Protein AF-A0A5M6D5J8-F1 (afdb_monomer_lite)

pLDDT: mean 74.07, std 17.01, range [31.58, 94.12]

Radius of gyration: 27.73 Å; chains: 1; bounding box: 62×84×82 Å

InterPro domains:
  IPR011453 Domain of unknown function DUF1559 [PF07596] (49-92)
  IPR012902 Prokaryotic N-terminal methylation site [PF07963] (22-44)
  IPR012902 Prokaryotic N-terminal methylation site [PS00409] (23-43)
  IPR012902 Prokaryotic N-terminal methylation site [TIGR02532] (23-44)
  IPR018247 EF-Hand 1, calcium-binding site [PS00018] (218-230)
  IPR045584 Pilin-like [SSF54523] (25-96)

Structure (mmCIF, N/CA/C/O backbone):
data_AF-A0A5M6D5J8-F1
#
_entry.id   AF-A0A5M6D5J8-F1
#
loop_
_atom_site.group_PDB
_atom_site.id
_atom_site.type_symbol
_atom_site.label_atom_id
_atom_site.label_alt_id
_atom_site.label_comp_id
_atom_site.label_asym_id
_atom_site.label_entity_id
_atom_site.label_seq_id
_atom_site.pdbx_PDB_ins_code
_atom_site.Cartn_x
_atom_site.Cartn_y
_atom_site.Cartn_z
_atom_site.occupancy
_atom_site.B_iso_or_equiv
_atom_site.auth_seq_id
_atom_site.auth_comp_id
_atom_site.auth_asym_id
_atom_site.auth_atom_id
_atom_site.pdbx_PDB_model_num
ATOM 1 N N . MET A 1 1 ? -26.135 67.730 50.724 1.00 37.94 1 MET A N 1
ATOM 2 C CA . MET A 1 1 ? -26.782 68.183 49.472 1.00 37.94 1 MET A CA 1
ATOM 3 C C . MET A 1 1 ? -25.774 67.956 48.357 1.00 37.94 1 MET A C 1
ATOM 5 O O . MET A 1 1 ? -24.745 68.607 48.354 1.00 37.94 1 MET A O 1
ATOM 9 N N . SER A 1 2 ? -25.868 66.807 47.685 1.00 39.94 2 SER A N 1
ATOM 10 C CA . SER A 1 2 ? -26.457 66.673 46.334 1.00 39.94 2 SER A CA 1
ATOM 11 C C . SER A 1 2 ? -25.502 67.224 45.271 1.00 39.94 2 SER A C 1
ATOM 13 O O . SER A 1 2 ? -25.236 68.415 45.249 1.00 39.94 2 SER A O 1
ATOM 15 N N . ARG A 1 3 ? -24.961 66.407 44.365 1.00 41.12 3 ARG A N 1
ATOM 16 C CA . ARG A 1 3 ? -25.740 65.649 43.377 1.00 41.12 3 ARG A CA 1
ATOM 17 C C . ARG A 1 3 ? -25.144 64.270 43.071 1.00 41.12 3 ARG A C 1
ATOM 19 O O . ARG A 1 3 ? -24.016 64.159 42.606 1.00 41.12 3 ARG A O 1
ATOM 26 N N . GLN A 1 4 ? -25.971 63.248 43.272 1.00 42.31 4 GLN A N 1
ATOM 27 C CA . GLN A 1 4 ? -25.937 62.011 42.501 1.00 42.31 4 GLN A CA 1
ATOM 28 C C . GLN A 1 4 ? -26.526 62.253 41.103 1.00 42.31 4 GLN A C 1
ATOM 30 O O . GLN A 1 4 ? -27.503 62.985 40.973 1.00 42.31 4 GLN A O 1
ATOM 35 N N . ALA A 1 5 ? -25.923 61.552 40.141 1.00 41.94 5 ALA A N 1
ATOM 36 C CA . ALA A 1 5 ? -26.533 60.757 39.075 1.00 41.94 5 ALA A CA 1
ATOM 37 C C . ALA A 1 5 ? -27.402 61.423 37.987 1.00 41.94 5 ALA A C 1
ATOM 39 O O . ALA A 1 5 ? -28.250 62.270 38.238 1.00 41.94 5 ALA A O 1
ATOM 40 N N . ILE A 1 6 ? -27.227 60.902 36.767 1.00 48.38 6 ILE A N 1
ATOM 41 C CA . ILE A 1 6 ? -28.234 60.213 35.931 1.00 48.38 6 ILE A CA 1
ATOM 42 C C . ILE A 1 6 ? -27.858 60.474 34.463 1.00 48.38 6 ILE A C 1
ATOM 44 O O . ILE A 1 6 ? -28.155 61.529 33.911 1.00 48.38 6 ILE A O 1
ATOM 48 N N . LEU A 1 7 ? -27.203 59.500 33.825 1.00 48.91 7 LEU A N 1
ATOM 49 C CA . LEU A 1 7 ? -27.327 59.334 32.376 1.00 48.91 7 LEU A CA 1
ATOM 50 C C . LEU A 1 7 ? -28.619 58.537 32.130 1.00 48.91 7 LEU A C 1
ATOM 52 O O . LEU A 1 7 ? -28.793 57.496 32.772 1.00 48.91 7 LEU A O 1
ATOM 56 N N . PRO A 1 8 ? -29.539 59.014 31.274 1.00 51.28 8 PRO A N 1
ATOM 57 C CA . PRO A 1 8 ? -30.790 58.327 31.006 1.00 51.28 8 PRO A CA 1
ATOM 58 C C . PRO A 1 8 ? -30.634 57.171 30.011 1.00 51.28 8 PRO A C 1
ATOM 60 O O . PRO A 1 8 ? -29.675 57.056 29.251 1.00 51.28 8 PRO A O 1
ATOM 63 N N . SER A 1 9 ? -31.640 56.316 30.104 1.00 55.03 9 SER A N 1
ATOM 64 C CA . SER A 1 9 ? -31.822 54.969 29.595 1.00 55.03 9 SER A CA 1
ATOM 65 C C . SER A 1 9 ? -32.219 54.863 28.118 1.00 55.03 9 SER A C 1
ATOM 67 O O . SER A 1 9 ? -32.810 55.772 27.549 1.00 55.03 9 SER A O 1
ATOM 69 N N . GLU A 1 10 ? -32.035 53.642 27.609 1.00 50.38 10 GLU A N 1
ATOM 70 C CA . GLU A 1 10 ? -32.712 53.022 26.462 1.00 50.38 10 GLU A CA 1
ATOM 71 C C . GLU A 1 10 ? -32.216 53.368 25.051 1.00 50.38 10 GLU A C 1
ATOM 73 O O . GLU A 1 10 ? -32.647 54.317 24.407 1.00 50.38 10 GLU A O 1
ATOM 78 N N . SER A 1 11 ? -31.440 52.446 24.477 1.00 49.66 11 SER A N 1
ATOM 79 C CA . SER A 1 11 ? -31.665 52.014 23.094 1.00 49.66 11 SER A CA 1
ATOM 80 C C . SER A 1 11 ? -31.270 50.552 22.941 1.00 49.66 11 SER A C 1
ATOM 82 O O . SER A 1 11 ? -30.118 50.178 22.740 1.00 49.66 11 SER A O 1
ATOM 84 N N . ARG A 1 12 ? -32.302 49.726 23.102 1.00 50.41 12 ARG A N 1
ATOM 85 C CA . ARG A 1 12 ? -32.355 48.290 22.863 1.00 50.41 12 ARG A CA 1
ATOM 86 C C . ARG A 1 12 ? -31.824 47.954 21.469 1.00 50.41 12 ARG A C 1
ATOM 88 O O . ARG A 1 12 ? -32.444 48.325 20.479 1.00 50.41 12 ARG A O 1
ATOM 95 N N . ARG A 1 13 ? -30.791 47.119 21.394 1.00 44.97 13 ARG A N 1
ATOM 96 C CA . ARG A 1 13 ? -30.700 46.075 20.367 1.00 44.97 13 ARG A CA 1
ATOM 97 C C . ARG A 1 13 ? -30.167 44.810 21.018 1.00 44.97 13 ARG A C 1
ATOM 99 O O . ARG A 1 13 ? -28.967 44.584 21.097 1.00 44.97 13 ARG A O 1
ATOM 106 N N . ALA A 1 14 ? -31.114 44.006 21.493 1.00 48.84 14 ALA A N 1
ATOM 107 C CA . ALA A 1 14 ? -30.930 42.579 21.653 1.00 48.84 14 ALA A CA 1
ATOM 108 C C . ALA A 1 14 ? -30.562 42.006 20.277 1.00 48.84 14 ALA A C 1
ATOM 110 O O . ALA A 1 14 ? -31.426 41.755 19.441 1.00 48.84 14 ALA A O 1
ATOM 111 N N . ILE A 1 15 ? -29.265 41.864 20.021 1.00 49.84 15 ILE A N 1
ATOM 112 C CA . ILE A 1 15 ? -28.796 40.864 19.075 1.00 49.84 15 ILE A CA 1
ATOM 113 C C . ILE A 1 15 ? -28.908 39.570 19.860 1.00 49.84 15 ILE A C 1
ATOM 115 O O . ILE A 1 15 ? -28.194 39.372 20.842 1.00 49.84 15 ILE A O 1
ATOM 119 N N . LEU A 1 16 ? -29.874 38.745 19.466 1.00 45.78 16 LEU A N 1
ATOM 120 C CA . LEU A 1 16 ? -29.925 37.337 19.812 1.00 45.78 16 LEU A CA 1
ATOM 121 C C . LEU A 1 16 ? -28.594 36.730 19.361 1.00 45.78 16 LEU A C 1
ATOM 123 O O . LEU A 1 16 ? -28.455 36.258 18.236 1.00 45.78 16 LEU A O 1
ATOM 127 N N . GLN A 1 17 ? -27.595 36.780 20.240 1.00 52.53 17 GLN A N 1
ATOM 128 C CA . GLN A 1 17 ? -26.581 35.752 20.283 1.00 52.53 17 GLN A CA 1
ATOM 129 C C . GLN A 1 17 ? -27.373 34.482 20.540 1.00 52.53 17 GLN A C 1
ATOM 131 O O . GLN A 1 17 ? -27.763 34.191 21.670 1.00 52.53 17 GLN A O 1
ATOM 136 N N . GLY A 1 18 ? -27.691 33.773 19.457 1.00 38.84 18 GLY A N 1
ATOM 137 C CA . GLY A 1 18 ? -27.960 32.359 19.554 1.00 38.84 18 GLY A CA 1
ATOM 138 C C . GLY A 1 18 ? -26.779 31.796 20.319 1.00 38.84 18 GLY A C 1
ATOM 139 O O . GLY A 1 18 ? -25.665 31.734 19.800 1.00 38.84 18 GLY A O 1
ATOM 140 N N . HIS A 1 19 ? -27.001 31.471 21.590 1.00 42.31 19 HIS A N 1
ATOM 141 C CA . HIS A 1 19 ? -26.190 30.472 22.236 1.00 42.31 19 HIS A CA 1
ATOM 142 C C . HIS A 1 19 ? -26.216 29.297 21.268 1.00 42.31 19 HIS A C 1
ATOM 144 O O . HIS A 1 19 ? -27.263 28.682 21.069 1.00 42.31 19 HIS A O 1
ATOM 150 N N . HIS A 1 20 ? -25.082 29.035 20.619 1.00 45.66 20 HIS A N 1
ATOM 151 C CA . HIS A 1 20 ? -24.798 27.698 20.149 1.00 45.66 20 HIS A CA 1
ATOM 152 C C . HIS A 1 20 ? -25.003 26.823 21.378 1.00 45.66 20 HIS A C 1
ATOM 154 O O . HIS A 1 20 ? -24.180 26.828 22.295 1.00 45.66 20 HIS A O 1
ATOM 160 N N . VAL A 1 21 ? -26.163 26.174 21.443 1.00 42.53 21 VAL A N 1
ATOM 161 C CA . VAL A 1 21 ? -26.410 25.092 22.376 1.00 42.53 21 VAL A CA 1
ATOM 162 C C . VAL A 1 21 ? -25.354 24.073 21.994 1.00 42.53 21 VAL A C 1
ATOM 164 O O . VAL A 1 21 ? -25.470 23.389 20.982 1.00 42.53 21 VAL A O 1
ATOM 167 N N . ARG A 1 22 ? -24.246 24.078 22.735 1.00 53.38 22 ARG A N 1
ATOM 168 C CA . ARG A 1 22 ? -23.300 22.976 22.731 1.00 53.38 22 ARG A CA 1
ATOM 169 C C . ARG A 1 22 ? -24.135 21.789 23.181 1.00 53.38 22 ARG A C 1
ATOM 171 O O . ARG A 1 22 ? -24.522 21.742 24.346 1.00 53.38 22 ARG A O 1
ATOM 178 N N . GLY A 1 23 ? -24.515 20.929 22.237 1.00 52.28 23 GLY A N 1
ATOM 179 C CA . GLY A 1 23 ? -25.136 19.655 22.562 1.00 52.28 23 GLY A CA 1
ATOM 180 C C . GLY A 1 23 ? -24.231 18.975 23.577 1.00 52.28 23 GLY A C 1
ATOM 181 O O . GLY A 1 23 ? -23.035 18.824 23.326 1.00 52.28 23 GLY A O 1
ATOM 182 N N . GLY A 1 24 ? -24.765 18.689 24.762 1.00 55.31 24 GLY A N 1
ATOM 183 C CA . GLY A 1 24 ? -24.081 17.805 25.690 1.00 55.31 24 GLY A CA 1
ATOM 184 C C . GLY A 1 24 ? -23.912 16.478 24.970 1.00 55.31 24 GLY A C 1
ATOM 185 O O . GLY A 1 24 ? -24.901 15.919 24.505 1.00 55.31 24 GLY A O 1
ATOM 186 N N . PHE A 1 25 ? -22.665 16.045 24.817 1.00 55.06 25 PHE A N 1
ATOM 187 C CA . PHE A 1 25 ? -22.346 14.746 24.247 1.00 55.06 25 PHE A CA 1
ATOM 188 C C . PHE A 1 25 ? -23.052 13.694 25.098 1.00 55.06 25 PHE A C 1
ATOM 190 O O . PHE A 1 25 ? -22.913 13.695 26.327 1.00 55.06 25 PHE A O 1
ATOM 197 N N . THR A 1 26 ? -23.868 12.850 24.481 1.00 66.50 26 THR A N 1
ATOM 198 C CA . THR A 1 26 ? -24.480 11.753 25.226 1.00 66.50 26 THR A CA 1
ATOM 199 C C . THR A 1 26 ? -23.388 10.746 25.581 1.00 66.50 26 THR A C 1
ATOM 201 O O . THR A 1 26 ? -22.446 10.528 24.822 1.00 66.50 26 THR A O 1
ATOM 204 N N . LEU A 1 27 ? -23.495 10.118 26.752 1.00 62.72 27 LEU A N 1
ATOM 205 C CA . LEU A 1 27 ? -22.535 9.097 27.191 1.00 62.72 27 LEU A CA 1
ATOM 206 C C . LEU A 1 27 ? -22.457 7.935 26.177 1.00 62.72 27 LEU A C 1
ATOM 208 O O . LEU A 1 27 ? -21.404 7.340 25.988 1.00 62.72 27 LEU A O 1
ATOM 212 N N . ILE A 1 28 ? -23.562 7.696 25.462 1.00 63.16 28 ILE A N 1
ATOM 213 C CA . ILE A 1 28 ? -23.683 6.728 24.368 1.00 63.16 28 ILE A CA 1
ATOM 214 C C . ILE A 1 28 ? -22.848 7.144 23.148 1.00 63.16 28 ILE A C 1
ATOM 216 O O . ILE A 1 28 ? -22.112 6.315 22.625 1.00 63.16 28 ILE A O 1
ATOM 220 N N . GLU A 1 29 ? -22.903 8.409 22.713 1.00 66.94 29 GLU A N 1
ATOM 221 C CA . GLU A 1 29 ? -22.057 8.888 21.608 1.00 66.94 29 GLU A CA 1
ATOM 222 C C . GLU A 1 29 ? -20.573 8.737 21.944 1.00 66.94 29 GLU A C 1
ATOM 224 O O . GLU A 1 29 ? -19.795 8.315 21.096 1.00 66.94 29 GLU A O 1
ATOM 229 N N . LEU A 1 30 ? -20.164 9.018 23.187 1.00 69.62 30 LEU A N 1
ATOM 230 C CA . LEU A 1 30 ? -18.765 8.842 23.591 1.00 69.62 30 LEU A CA 1
ATOM 231 C C . LEU A 1 30 ? -18.352 7.368 23.585 1.00 69.62 30 LEU A C 1
ATOM 233 O O . LEU A 1 30 ? -17.252 7.030 23.149 1.00 69.62 30 LEU A O 1
ATOM 237 N N . LEU A 1 31 ? -19.250 6.498 24.037 1.00 65.00 31 LEU A N 1
ATOM 238 C CA . LEU A 1 31 ? -19.022 5.063 24.118 1.00 65.00 31 LEU A CA 1
ATOM 239 C C . LEU A 1 31 ? -18.822 4.429 22.735 1.00 65.00 31 LEU A C 1
ATOM 241 O O . LEU A 1 31 ? -17.898 3.636 22.561 1.00 65.00 31 LEU A O 1
ATOM 245 N N . VAL A 1 32 ? -19.622 4.827 21.744 1.00 69.12 32 VAL A N 1
ATOM 246 C CA . VAL A 1 32 ? -19.482 4.347 20.358 1.00 69.12 32 VAL A CA 1
ATOM 247 C C . VAL A 1 32 ? -18.140 4.776 19.762 1.00 69.12 32 VAL A C 1
ATOM 249 O O . VAL A 1 32 ? -17.449 3.967 19.152 1.00 69.12 32 VAL A O 1
ATOM 252 N N . VAL A 1 33 ? -17.702 6.015 19.996 1.00 69.88 33 VAL A N 1
ATOM 253 C CA . VAL A 1 33 ? -16.428 6.511 19.449 1.00 69.88 33 VAL A CA 1
ATOM 254 C C . VAL A 1 33 ? -15.233 5.707 19.967 1.00 69.88 33 VAL A C 1
ATOM 256 O O . VAL A 1 33 ? -14.362 5.321 19.190 1.00 69.88 33 VAL A O 1
ATOM 259 N N . ILE A 1 34 ? -15.199 5.409 21.267 1.00 70.06 34 ILE A N 1
ATOM 260 C CA . ILE A 1 34 ? -14.123 4.607 21.869 1.00 70.06 34 ILE A CA 1
ATOM 261 C C . ILE A 1 34 ? -14.133 3.177 21.305 1.00 70.06 34 ILE A C 1
ATOM 263 O O . ILE A 1 34 ? -13.067 2.642 20.992 1.00 70.06 34 ILE A O 1
ATOM 267 N N . ALA A 1 35 ? -15.322 2.592 21.119 1.00 67.44 35 ALA A N 1
ATOM 268 C CA . ALA A 1 35 ? -15.499 1.268 20.519 1.00 67.44 35 ALA A CA 1
ATOM 269 C C . ALA A 1 35 ? -14.847 1.173 19.137 1.00 67.44 35 ALA A C 1
ATOM 271 O O . ALA A 1 35 ? -14.049 0.276 18.860 1.00 67.44 35 ALA A O 1
ATOM 272 N N . ILE A 1 36 ? -15.157 2.149 18.284 1.00 73.12 36 ILE A N 1
ATOM 273 C CA . ILE A 1 36 ? -14.710 2.185 16.895 1.00 73.12 36 ILE A CA 1
ATOM 274 C C . ILE A 1 36 ? -13.186 2.332 16.829 1.00 73.12 36 ILE A C 1
ATOM 276 O O . ILE A 1 36 ? -12.524 1.634 16.063 1.00 73.12 36 ILE A O 1
ATOM 280 N N . ILE A 1 37 ? -12.601 3.173 17.683 1.00 73.44 37 ILE A N 1
ATOM 281 C CA . ILE A 1 37 ? -11.148 3.377 17.755 1.00 73.44 37 ILE A CA 1
ATOM 282 C C . ILE A 1 37 ? -10.408 2.087 18.142 1.00 73.44 37 ILE A C 1
ATOM 284 O O . ILE A 1 37 ? -9.399 1.745 17.519 1.00 73.44 37 ILE A O 1
ATOM 288 N N . ALA A 1 38 ? -10.897 1.373 19.161 1.00 70.00 38 ALA A N 1
ATOM 289 C CA . ALA A 1 38 ? -10.276 0.137 19.636 1.00 70.00 38 ALA A CA 1
ATOM 290 C C . ALA A 1 38 ? -10.270 -0.948 18.546 1.00 70.00 38 ALA A C 1
ATOM 292 O O . ALA A 1 38 ? -9.254 -1.611 18.326 1.00 70.00 38 ALA A O 1
ATOM 293 N N . ILE A 1 39 ? -11.383 -1.076 17.822 1.00 71.19 39 ILE A N 1
ATOM 294 C CA . ILE A 1 39 ? -11.555 -2.045 16.736 1.00 71.19 39 ILE A CA 1
ATOM 295 C C . ILE A 1 39 ? -10.699 -1.685 15.518 1.00 71.19 39 ILE A C 1
ATOM 297 O O . ILE A 1 39 ? -10.052 -2.561 14.937 1.00 71.19 39 ILE A O 1
ATOM 301 N N . LEU A 1 40 ? -10.632 -0.402 15.156 1.00 76.69 40 LEU A N 1
ATOM 302 C CA . LEU A 1 40 ? -9.785 0.061 14.060 1.00 76.69 40 LEU A CA 1
ATOM 303 C C . LEU A 1 40 ? -8.316 -0.259 14.305 1.00 76.69 40 LEU A C 1
ATOM 305 O O . LEU A 1 40 ? -7.678 -0.859 13.449 1.00 76.69 40 LEU A O 1
ATOM 309 N N . ILE A 1 41 ? -7.777 0.101 15.469 1.00 73.81 41 ILE A N 1
ATOM 310 C CA . ILE A 1 41 ? -6.354 -0.119 15.765 1.00 73.81 41 ILE A CA 1
ATOM 311 C C . ILE A 1 41 ? -6.041 -1.599 15.955 1.00 73.81 41 ILE A C 1
ATOM 313 O O . ILE A 1 41 ? -4.971 -2.045 15.545 1.00 73.81 41 ILE A O 1
ATOM 317 N N . GLY A 1 42 ? -6.957 -2.349 16.571 1.00 70.62 42 GLY A N 1
ATOM 318 C CA . GLY A 1 42 ? -6.778 -3.772 16.816 1.00 70.62 42 GLY A CA 1
ATOM 319 C C . GLY A 1 42 ? -6.829 -4.592 15.531 1.00 70.62 42 GLY A C 1
ATOM 320 O O . GLY A 1 42 ? -5.923 -5.368 15.271 1.00 70.62 42 GLY A O 1
ATOM 321 N N . LEU A 1 43 ? -7.872 -4.434 14.717 1.00 72.69 43 LEU A N 1
ATOM 322 C CA . LEU A 1 43 ? -8.243 -5.465 13.742 1.00 72.69 43 LEU A CA 1
ATOM 323 C C . LEU A 1 43 ? -8.407 -4.944 12.319 1.00 72.69 43 LEU A C 1
ATOM 325 O O . LEU A 1 43 ? -7.891 -5.552 11.379 1.00 72.69 43 LEU A O 1
ATOM 329 N N . LEU A 1 44 ? -9.083 -3.808 12.149 1.00 81.25 44 LEU A N 1
ATOM 330 C CA . LEU A 1 44 ? -9.452 -3.337 10.814 1.00 81.25 44 LEU A CA 1
ATOM 331 C C . LEU A 1 44 ? -8.290 -2.642 10.100 1.00 81.25 44 LEU A C 1
ATOM 333 O O . LEU A 1 44 ? -8.041 -2.903 8.928 1.00 81.25 44 LEU A O 1
ATOM 337 N N . LEU A 1 45 ? -7.520 -1.803 10.795 1.00 87.50 45 LEU A N 1
ATOM 338 C CA . LEU A 1 45 ? -6.412 -1.071 10.185 1.00 87.50 45 LEU A CA 1
ATOM 339 C C . LEU A 1 45 ? -5.292 -2.003 9.684 1.00 87.50 45 LEU A C 1
ATOM 341 O O . LEU A 1 45 ? -4.823 -1.787 8.566 1.00 87.50 45 LEU A O 1
ATOM 345 N N . PRO A 1 46 ? -4.893 -3.068 10.412 1.00 86.38 46 PRO A N 1
ATOM 346 C CA . PRO A 1 46 ? -3.999 -4.089 9.869 1.00 86.38 46 PRO A CA 1
ATOM 347 C C . PRO A 1 46 ? -4.549 -4.784 8.616 1.00 86.38 46 PRO A C 1
ATOM 349 O O . PRO A 1 46 ? -3.789 -5.016 7.677 1.00 86.38 46 PRO A O 1
ATOM 352 N N . ALA A 1 47 ? -5.848 -5.102 8.574 1.00 86.19 47 ALA A N 1
ATOM 353 C CA . ALA A 1 47 ? -6.475 -5.728 7.408 1.00 86.19 47 ALA A CA 1
ATOM 354 C C . ALA A 1 47 ? -6.439 -4.796 6.184 1.00 86.19 47 ALA A C 1
ATOM 356 O O . ALA A 1 47 ? -5.961 -5.184 5.118 1.00 86.19 47 ALA A O 1
ATOM 357 N N . VAL A 1 48 ? -6.822 -3.531 6.364 1.00 87.81 48 VAL A N 1
ATOM 358 C CA . VAL A 1 48 ? -6.779 -2.508 5.309 1.00 87.81 48 VAL A CA 1
ATOM 359 C C . VAL A 1 48 ? -5.350 -2.252 4.820 1.00 87.81 48 VAL A C 1
ATOM 361 O O . VAL A 1 48 ? -5.128 -2.092 3.619 1.00 87.81 48 VAL A O 1
ATOM 364 N N . GLN A 1 49 ? -4.348 -2.275 5.708 1.00 89.06 49 GLN A N 1
ATOM 365 C CA . GLN A 1 49 ? -2.946 -2.169 5.290 1.00 89.06 49 GLN A CA 1
ATOM 366 C C . GLN A 1 49 ? -2.491 -3.376 4.464 1.00 89.06 49 GLN A C 1
ATOM 368 O O . GLN A 1 49 ? -1.851 -3.179 3.435 1.00 89.06 49 GLN A O 1
ATOM 373 N N . LYS A 1 50 ? -2.867 -4.610 4.830 1.00 88.06 50 LYS A N 1
ATOM 374 C CA . LYS A 1 50 ? -2.550 -5.799 4.014 1.00 88.06 50 LYS A CA 1
ATOM 375 C C . LYS A 1 50 ? -3.109 -5.673 2.596 1.00 88.06 50 LYS A C 1
ATOM 377 O O . LYS A 1 50 ? -2.400 -5.955 1.630 1.00 88.06 50 LYS A O 1
ATOM 382 N N . VAL A 1 51 ? -4.353 -5.211 2.475 1.00 90.31 51 VAL A N 1
ATOM 383 C CA . VAL A 1 51 ? -5.010 -4.987 1.181 1.00 90.31 51 VAL A CA 1
ATOM 384 C C . VAL A 1 51 ? -4.303 -3.886 0.380 1.00 90.31 51 VAL A C 1
ATOM 386 O O . VAL A 1 51 ? -3.994 -4.087 -0.798 1.00 90.31 51 VAL A O 1
ATOM 389 N N . ARG A 1 52 ? -3.946 -2.762 1.017 1.00 91.56 52 ARG A N 1
ATOM 390 C CA . ARG A 1 52 ? -3.152 -1.686 0.396 1.00 91.56 52 ARG A CA 1
ATOM 391 C C . ARG A 1 52 ? -1.795 -2.180 -0.106 1.00 91.56 52 ARG A C 1
ATOM 393 O O . ARG A 1 52 ? -1.440 -1.911 -1.253 1.00 91.56 52 ARG A O 1
ATOM 400 N N . GLU A 1 53 ? -1.038 -2.899 0.721 1.00 91.31 53 GLU A N 1
ATOM 401 C CA . GLU A 1 53 ? 0.283 -3.420 0.351 1.00 91.31 53 GLU A CA 1
ATOM 402 C C . GLU A 1 53 ? 0.186 -4.380 -0.846 1.00 91.31 53 GLU A C 1
ATOM 404 O O . GLU A 1 53 ? 0.988 -4.297 -1.781 1.00 91.31 53 GLU A O 1
ATOM 409 N N . ALA A 1 54 ? -0.833 -5.245 -0.873 1.00 90.44 54 ALA A N 1
ATOM 410 C CA . ALA A 1 54 ? -1.092 -6.139 -1.998 1.00 90.44 54 ALA A CA 1
ATOM 411 C C . ALA A 1 54 ? -1.451 -5.373 -3.286 1.00 90.44 54 ALA A C 1
ATOM 413 O O . ALA A 1 54 ? -0.931 -5.692 -4.361 1.00 90.44 54 ALA A O 1
ATOM 414 N N . ALA A 1 55 ? -2.288 -4.336 -3.188 1.00 91.12 55 ALA A N 1
ATOM 415 C CA . ALA A 1 55 ? -2.688 -3.498 -4.318 1.00 91.12 55 ALA A CA 1
ATOM 416 C C . ALA A 1 55 ? -1.505 -2.718 -4.913 1.00 91.12 55 ALA A C 1
ATOM 418 O O . ALA A 1 55 ? -1.301 -2.723 -6.134 1.00 91.12 55 ALA A O 1
ATOM 419 N N . ASN A 1 56 ? -0.683 -2.110 -4.055 1.00 91.75 56 ASN A N 1
ATOM 420 C CA . ASN A 1 56 ? 0.537 -1.415 -4.458 1.00 91.75 56 ASN A CA 1
ATOM 421 C C . ASN A 1 56 ? 1.516 -2.384 -5.126 1.00 91.75 56 ASN A C 1
ATOM 423 O O . ASN A 1 56 ? 2.020 -2.103 -6.214 1.00 91.75 56 ASN A O 1
ATOM 427 N N . ARG A 1 57 ? 1.744 -3.561 -4.529 1.00 92.00 57 ARG A N 1
ATOM 428 C CA . ARG A 1 57 ? 2.628 -4.588 -5.096 1.00 92.00 57 ARG A CA 1
ATOM 429 C C . ARG A 1 57 ? 2.146 -5.065 -6.463 1.00 92.00 57 ARG A C 1
ATOM 431 O O . ARG A 1 57 ? 2.959 -5.169 -7.380 1.00 92.00 57 ARG A O 1
ATOM 438 N N . SER A 1 58 ? 0.850 -5.331 -6.622 1.00 91.62 58 SER A N 1
ATOM 439 C CA . SER A 1 58 ? 0.257 -5.735 -7.905 1.00 91.62 58 SER A CA 1
ATOM 440 C C . SER A 1 58 ? 0.433 -4.649 -8.972 1.00 91.62 58 SER A C 1
ATOM 442 O O . SER A 1 58 ? 0.896 -4.923 -10.082 1.00 91.62 58 SER A O 1
ATOM 444 N N . SER A 1 59 ? 0.161 -3.393 -8.611 1.00 90.00 59 SER A N 1
ATOM 445 C CA . SER A 1 59 ? 0.317 -2.240 -9.503 1.00 90.00 59 SER A CA 1
ATOM 446 C C . SER A 1 59 ? 1.773 -2.035 -9.924 1.00 90.00 59 SER A C 1
ATOM 448 O O . SER A 1 59 ? 2.063 -1.917 -11.114 1.00 90.00 59 SER A O 1
ATOM 450 N N . CYS A 1 60 ? 2.707 -2.069 -8.971 1.00 89.81 60 CYS A N 1
ATOM 451 C CA . CYS A 1 60 ? 4.136 -1.944 -9.240 1.00 89.81 60 CYS A CA 1
ATOM 452 C C . CYS A 1 60 ? 4.650 -3.095 -10.118 1.00 89.81 60 CYS A C 1
ATOM 454 O O . CYS A 1 60 ? 5.306 -2.853 -11.127 1.00 89.81 60 CYS A O 1
ATOM 456 N N . THR A 1 61 ? 4.261 -4.336 -9.813 1.00 91.50 61 THR A N 1
ATOM 457 C CA . THR A 1 61 ? 4.591 -5.530 -10.613 1.00 91.50 61 THR A CA 1
ATOM 458 C C . THR A 1 61 ? 4.132 -5.371 -12.065 1.00 91.50 61 THR A C 1
ATOM 460 O O . THR A 1 61 ? 4.890 -5.648 -12.995 1.00 91.50 61 THR A O 1
ATOM 463 N N . ASN A 1 62 ? 2.906 -4.891 -12.283 1.00 89.62 62 ASN A N 1
ATOM 464 C CA . ASN A 1 62 ? 2.377 -4.661 -13.626 1.00 89.62 62 ASN A CA 1
ATOM 465 C C . ASN A 1 62 ? 3.118 -3.537 -14.360 1.00 89.62 62 ASN A C 1
ATOM 467 O O . ASN A 1 62 ? 3.424 -3.688 -15.545 1.00 89.62 62 ASN A O 1
ATOM 471 N N . ASN A 1 63 ? 3.455 -2.448 -13.667 1.00 87.88 63 ASN A N 1
ATOM 472 C CA . ASN A 1 63 ? 4.259 -1.364 -14.232 1.00 87.88 63 ASN A CA 1
ATOM 473 C C . ASN A 1 63 ? 5.652 -1.862 -14.632 1.00 87.88 63 ASN A C 1
ATOM 475 O O . ASN A 1 63 ? 6.084 -1.628 -15.758 1.00 87.88 63 ASN A O 1
ATOM 479 N N . LEU A 1 64 ? 6.323 -2.621 -13.763 1.00 88.44 64 LEU A N 1
ATOM 480 C CA . LEU A 1 64 ? 7.627 -3.220 -14.042 1.00 88.44 64 LEU A CA 1
ATOM 481 C C . LEU A 1 64 ? 7.594 -4.121 -15.277 1.00 88.44 64 LEU A C 1
ATOM 483 O O . LEU A 1 64 ? 8.457 -3.997 -16.143 1.00 88.44 64 LEU A O 1
ATOM 487 N N . LYS A 1 65 ? 6.573 -4.975 -15.415 1.00 88.06 65 LYS A N 1
ATOM 488 C CA . LYS A 1 65 ? 6.399 -5.814 -16.612 1.00 88.06 65 LYS A CA 1
ATOM 489 C C . LYS A 1 65 ? 6.251 -4.973 -17.881 1.00 88.06 65 LYS A C 1
ATOM 491 O O . LYS A 1 65 ? 6.905 -5.263 -18.880 1.00 88.06 65 LYS A O 1
ATOM 496 N N . GLN A 1 66 ? 5.430 -3.922 -17.851 1.00 86.25 66 GLN A N 1
ATOM 497 C CA . GLN A 1 66 ? 5.242 -3.032 -19.005 1.00 86.25 66 GLN A CA 1
ATOM 498 C C . GLN A 1 66 ? 6.541 -2.315 -19.390 1.00 86.25 66 GLN A C 1
ATOM 500 O O . GLN A 1 66 ? 6.889 -2.270 -20.572 1.00 86.25 66 GLN A O 1
ATOM 505 N N . ILE A 1 67 ? 7.290 -1.824 -18.399 1.00 85.06 67 ILE A N 1
ATOM 506 C CA . ILE A 1 67 ? 8.609 -1.214 -18.598 1.00 85.06 67 ILE A CA 1
ATOM 507 C C . ILE A 1 67 ? 9.572 -2.227 -19.217 1.00 85.06 67 ILE A C 1
ATOM 509 O O . ILE A 1 67 ? 10.193 -1.939 -20.237 1.00 85.06 67 ILE A O 1
ATOM 513 N N . GLY A 1 68 ? 9.662 -3.428 -18.646 1.00 86.94 68 GLY A N 1
ATOM 514 C CA . GLY A 1 68 ? 10.559 -4.470 -19.127 1.00 86.94 68 GLY A CA 1
ATOM 515 C C . GLY A 1 68 ? 10.263 -4.894 -20.567 1.00 86.94 68 GLY A C 1
ATOM 516 O O . GLY A 1 68 ? 11.184 -5.028 -21.371 1.00 86.94 68 GLY A O 1
ATOM 517 N N . ILE A 1 69 ? 8.985 -5.041 -20.932 1.00 87.44 69 ILE A N 1
ATOM 518 C CA . ILE A 1 69 ? 8.574 -5.333 -22.314 1.00 87.44 69 ILE A CA 1
ATOM 519 C C . ILE A 1 69 ? 9.001 -4.203 -23.256 1.00 87.44 69 ILE A C 1
ATOM 521 O O . ILE A 1 69 ? 9.524 -4.465 -24.341 1.00 87.44 69 ILE A O 1
ATOM 525 N N . ALA A 1 70 ? 8.806 -2.947 -22.855 1.00 82.50 70 ALA A N 1
ATOM 526 C CA . ALA A 1 70 ? 9.183 -1.804 -23.677 1.00 82.50 70 ALA A CA 1
ATOM 527 C C . ALA A 1 70 ? 10.707 -1.710 -23.872 1.00 82.50 70 ALA A C 1
ATOM 529 O O . ALA A 1 70 ? 11.179 -1.517 -24.993 1.00 82.50 70 ALA A O 1
ATOM 530 N N . VAL A 1 71 ? 11.477 -1.926 -22.804 1.00 84.12 71 VAL A N 1
ATOM 531 C CA . VAL A 1 71 ? 12.945 -1.978 -22.830 1.00 84.12 71 VAL A CA 1
ATOM 532 C C . VAL A 1 71 ? 13.446 -3.123 -23.719 1.00 84.12 71 VAL A C 1
ATOM 534 O O . VAL A 1 71 ? 14.346 -2.916 -24.536 1.00 84.12 71 VAL A O 1
ATOM 537 N N . PHE A 1 72 ? 12.839 -4.308 -23.623 1.00 85.56 72 PHE A N 1
ATOM 538 C CA . PHE A 1 72 ? 13.161 -5.449 -24.481 1.00 85.56 72 PHE A CA 1
ATOM 539 C C . PHE A 1 72 ? 12.910 -5.145 -25.966 1.00 85.56 72 PHE A C 1
ATOM 541 O O . PHE A 1 72 ? 13.766 -5.422 -26.809 1.00 85.56 72 PHE A O 1
ATOM 548 N N . ASN A 1 73 ? 11.769 -4.534 -26.301 1.00 84.56 73 ASN A N 1
ATOM 549 C CA . ASN A 1 73 ? 11.452 -4.153 -27.680 1.00 84.56 73 ASN A CA 1
ATOM 550 C C . ASN A 1 73 ? 12.448 -3.122 -28.231 1.00 84.56 73 ASN A C 1
ATOM 552 O O . ASN A 1 73 ? 12.941 -3.288 -29.346 1.00 84.56 73 ASN A O 1
ATOM 556 N N . TYR A 1 74 ?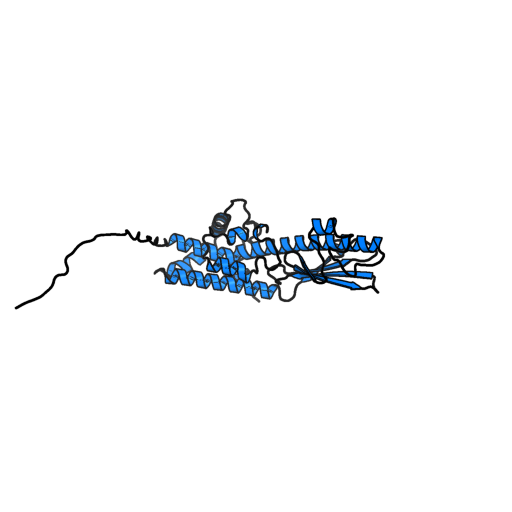 12.820 -2.119 -27.430 1.00 80.00 74 TYR A N 1
ATOM 557 C CA . TYR A 1 74 ? 13.849 -1.149 -27.806 1.00 80.00 74 TYR A CA 1
ATOM 558 C C . TYR A 1 74 ? 15.193 -1.830 -28.096 1.00 80.00 74 TYR A C 1
ATOM 560 O O . TYR A 1 74 ? 15.828 -1.560 -29.120 1.00 80.00 74 TYR A O 1
ATOM 568 N N . HIS A 1 75 ? 15.620 -2.749 -27.225 1.00 81.25 75 HIS A N 1
ATOM 569 C CA . HIS A 1 75 ? 16.853 -3.508 -27.426 1.00 81.25 75 HIS A CA 1
ATOM 570 C C . HIS A 1 75 ? 16.793 -4.359 -28.702 1.00 81.25 75 HIS A C 1
ATOM 572 O O . HIS A 1 75 ? 17.764 -4.410 -29.457 1.00 81.25 75 HIS A O 1
ATOM 578 N N . ARG A 1 76 ? 15.652 -4.997 -28.983 1.00 83.62 76 ARG A N 1
ATOM 579 C CA . ARG A 1 76 ? 15.451 -5.806 -30.193 1.00 83.62 76 ARG A CA 1
ATOM 580 C C . ARG A 1 76 ? 15.607 -4.990 -31.480 1.00 83.62 76 ARG A C 1
ATOM 582 O O . ARG A 1 76 ? 16.125 -5.520 -32.460 1.00 83.62 76 ARG A O 1
ATOM 589 N N . GLU A 1 77 ? 15.157 -3.740 -31.492 1.00 81.31 77 GLU A N 1
ATOM 590 C CA . GLU A 1 77 ? 15.213 -2.878 -32.678 1.00 81.31 77 GLU A CA 1
ATOM 591 C C . GLU A 1 77 ? 16.555 -2.153 -32.837 1.00 81.31 77 GLU A C 1
ATOM 593 O O . GLU A 1 77 ? 17.053 -2.016 -33.953 1.00 81.31 77 GLU A O 1
ATOM 598 N N . THR A 1 78 ? 17.162 -1.708 -31.734 1.00 80.06 78 THR A N 1
ATOM 599 C CA . THR A 1 78 ? 18.373 -0.867 -31.759 1.00 80.06 78 THR A CA 1
ATOM 600 C C . THR A 1 78 ? 19.668 -1.632 -31.469 1.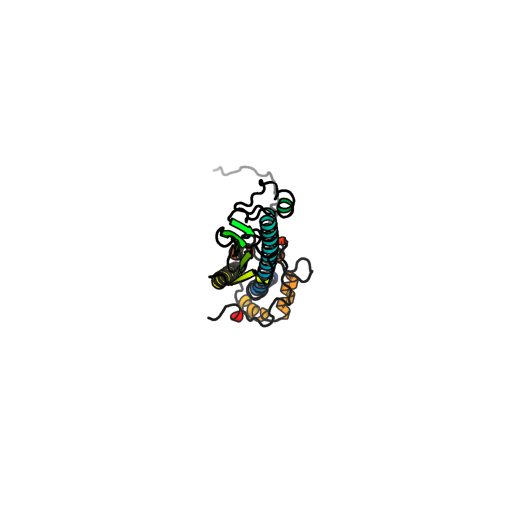00 80.06 78 THR A C 1
ATOM 602 O O . THR A 1 78 ? 20.758 -1.102 -31.678 1.00 80.06 78 THR A O 1
ATOM 605 N N . GLY A 1 79 ? 19.577 -2.875 -30.986 1.00 81.31 79 GLY A N 1
ATOM 606 C CA . GLY A 1 79 ? 20.722 -3.713 -30.614 1.00 81.31 79 GLY A CA 1
ATOM 607 C C . GLY A 1 79 ? 21.444 -3.277 -29.332 1.00 81.31 79 GLY A C 1
ATOM 608 O O . GLY A 1 79 ? 22.528 -3.783 -29.041 1.00 81.31 79 GLY A O 1
ATOM 609 N N . SER A 1 80 ? 20.876 -2.330 -28.582 1.00 79.69 80 SER A N 1
ATOM 610 C CA . SER A 1 80 ? 21.408 -1.824 -27.313 1.00 79.69 80 SER A CA 1
ATOM 611 C C . SER A 1 80 ? 20.266 -1.445 -26.376 1.00 79.69 80 SER A C 1
ATOM 613 O O . SER A 1 80 ? 19.187 -1.073 -26.824 1.00 79.69 80 SER A O 1
ATOM 615 N N . PHE A 1 81 ? 20.474 -1.552 -25.067 1.00 80.56 81 PHE A N 1
ATOM 616 C CA . PHE A 1 81 ? 19.488 -1.067 -24.103 1.00 80.56 81 PHE A CA 1
ATOM 617 C C . PHE A 1 81 ? 19.474 0.466 -24.061 1.00 80.56 81 PHE A C 1
ATOM 619 O O . PHE A 1 81 ? 20.478 1.100 -24.406 1.00 80.56 81 PHE A O 1
ATOM 626 N N . PRO A 1 82 ? 18.359 1.081 -23.634 1.00 73.94 82 PRO A N 1
ATOM 627 C CA . PRO A 1 82 ? 18.280 2.530 -23.548 1.00 73.94 82 PRO A CA 1
ATOM 628 C C . PRO A 1 82 ? 19.271 3.065 -22.502 1.00 73.94 82 PRO A C 1
ATOM 630 O O . PRO A 1 82 ? 19.203 2.722 -21.326 1.00 73.94 82 PRO A O 1
ATOM 633 N N . GLY A 1 83 ? 20.195 3.932 -22.931 1.00 67.00 83 GLY A N 1
ATOM 634 C CA . GLY A 1 83 ? 21.092 4.675 -22.030 1.00 67.00 83 GLY A CA 1
ATOM 635 C C . GLY A 1 83 ? 20.425 5.893 -21.377 1.00 67.00 83 GLY A C 1
ATOM 636 O O . GLY A 1 83 ? 20.938 6.446 -20.407 1.00 67.00 83 GLY A O 1
ATOM 637 N N . ARG A 1 84 ? 19.272 6.299 -21.914 1.00 65.69 84 ARG A N 1
ATOM 638 C CA . ARG A 1 84 ? 18.339 7.285 -21.372 1.00 65.69 84 ARG A CA 1
ATOM 639 C C . ARG A 1 84 ? 16.950 6.933 -21.898 1.00 65.69 84 ARG A C 1
ATOM 641 O O . ARG A 1 84 ? 16.826 6.565 -23.063 1.00 65.69 84 ARG A O 1
ATOM 648 N N . ILE A 1 85 ? 15.929 7.044 -21.057 1.00 61.56 85 ILE A N 1
ATOM 649 C CA . ILE A 1 85 ? 14.530 6.907 -21.467 1.00 61.56 85 ILE A CA 1
ATOM 650 C C . ILE A 1 85 ? 13.874 8.263 -21.212 1.00 61.56 85 ILE A C 1
ATOM 652 O O . ILE A 1 85 ? 13.409 8.532 -20.108 1.00 61.56 85 ILE A O 1
ATOM 656 N N . SER A 1 86 ? 13.904 9.158 -22.203 1.00 55.75 86 SER A N 1
ATOM 657 C CA . SER A 1 86 ? 13.266 10.470 -22.081 1.00 55.75 86 SER A CA 1
ATOM 658 C C . SER A 1 86 ? 11.993 10.567 -22.930 1.00 55.75 86 SER A C 1
ATOM 660 O O . SER A 1 86 ? 11.973 10.049 -24.053 1.00 55.75 86 SER A O 1
ATOM 662 N N . PRO A 1 87 ? 10.940 11.272 -22.465 1.00 50.31 87 PRO A N 1
ATOM 663 C CA . PRO A 1 87 ? 9.739 11.541 -23.260 1.00 50.31 87 PRO A CA 1
ATOM 664 C C . PRO A 1 87 ? 10.029 12.234 -24.597 1.00 50.31 87 PRO A C 1
ATOM 666 O O . PRO A 1 87 ? 9.263 12.091 -25.549 1.00 50.31 87 PRO A O 1
ATOM 669 N N . GLU A 1 88 ? 11.135 12.977 -24.679 1.00 53.56 88 GLU A N 1
ATOM 670 C CA . GLU A 1 88 ? 11.550 13.708 -25.879 1.00 53.56 88 GLU A CA 1
ATOM 671 C C . GLU A 1 88 ? 12.253 12.849 -26.948 1.00 53.56 88 GLU A C 1
ATOM 673 O O . GLU A 1 88 ? 12.412 13.312 -28.076 1.00 53.56 88 GLU A O 1
ATOM 678 N N . ASP A 1 89 ? 12.614 11.590 -26.662 1.00 54.28 89 ASP A N 1
ATOM 679 C CA . ASP A 1 89 ? 13.425 10.741 -27.559 1.00 54.28 89 ASP A CA 1
ATOM 680 C C . ASP A 1 89 ? 12.614 10.090 -28.715 1.00 54.28 89 ASP A C 1
ATOM 682 O O . ASP A 1 89 ? 13.017 9.083 -29.294 1.00 54.28 89 ASP A O 1
ATOM 686 N N . GLY A 1 90 ? 11.473 10.676 -29.100 1.00 48.12 90 GLY A N 1
ATOM 687 C CA . GLY A 1 90 ? 10.772 10.457 -30.379 1.00 48.12 90 GLY A CA 1
ATOM 688 C C . GLY A 1 90 ? 10.040 9.118 -30.562 1.00 48.12 90 GLY A C 1
ATOM 689 O O . GLY A 1 90 ? 8.931 9.113 -31.092 1.00 48.12 90 GLY A O 1
ATOM 690 N N . PHE A 1 91 ? 10.593 8.005 -30.079 1.00 47.91 91 PHE A N 1
ATOM 691 C CA . PHE A 1 91 ? 9.983 6.670 -30.150 1.00 47.91 91 PHE A CA 1
ATOM 692 C C . PHE A 1 91 ? 9.041 6.388 -28.963 1.00 47.91 91 PHE A C 1
ATOM 694 O O . PHE A 1 91 ? 8.089 5.622 -29.073 1.00 47.91 91 PHE A O 1
ATOM 701 N N . TRP A 1 92 ? 9.251 7.084 -27.841 1.00 50.06 92 TRP A N 1
ATOM 702 C CA . TRP A 1 92 ? 8.491 6.938 -26.593 1.00 50.06 92 TRP A CA 1
ATOM 703 C C . TRP A 1 92 ? 7.218 7.805 -26.527 1.00 50.06 92 TRP A C 1
ATOM 705 O O . TRP A 1 92 ? 6.376 7.612 -25.652 1.00 50.06 92 TRP A O 1
ATOM 715 N N . SER A 1 93 ? 7.022 8.742 -27.459 1.00 47.50 93 SER A N 1
ATOM 716 C CA . SER A 1 93 ? 6.034 9.825 -27.313 1.00 47.50 93 SER A CA 1
ATOM 717 C C . SER A 1 93 ? 4.562 9.401 -27.410 1.00 47.50 93 SER A C 1
ATOM 719 O O . SER A 1 93 ? 3.707 10.098 -26.873 1.00 47.50 93 SER A O 1
ATOM 721 N N . VAL A 1 94 ? 4.239 8.267 -28.044 1.00 46.34 94 VAL A N 1
ATOM 722 C CA . VAL A 1 94 ? 2.832 7.857 -28.245 1.00 46.34 94 VAL A CA 1
ATOM 723 C C . VAL A 1 94 ? 2.385 6.795 -27.240 1.00 46.34 94 VAL A C 1
ATOM 725 O O . VAL A 1 94 ? 1.256 6.846 -26.762 1.00 46.34 94 VAL A O 1
ATOM 728 N N . GLN A 1 95 ? 3.269 5.869 -26.860 1.00 42.91 95 GLN A N 1
ATOM 729 C CA . GLN A 1 95 ? 2.921 4.771 -25.951 1.00 42.91 95 GLN A CA 1
ATOM 730 C C . GLN A 1 95 ? 3.349 5.051 -24.504 1.00 42.91 95 GLN A C 1
ATOM 732 O O . GLN A 1 95 ? 2.614 4.718 -23.580 1.00 42.91 95 GLN A O 1
ATOM 737 N N . ALA A 1 96 ? 4.462 5.761 -24.282 1.00 42.19 96 ALA A N 1
ATOM 738 C CA . ALA A 1 96 ? 4.878 6.155 -22.937 1.00 42.19 96 ALA A CA 1
ATOM 739 C C . ALA A 1 96 ? 4.039 7.324 -22.393 1.00 42.19 96 ALA A C 1
ATOM 741 O O . ALA A 1 96 ? 3.717 7.329 -21.213 1.00 42.19 96 ALA A O 1
ATOM 742 N N . ALA A 1 97 ? 3.585 8.258 -23.241 1.00 41.28 97 ALA A N 1
ATOM 743 C CA . ALA A 1 97 ? 2.657 9.320 -22.827 1.00 41.28 97 ALA A CA 1
ATOM 744 C C . ALA A 1 97 ? 1.245 8.794 -22.507 1.00 41.28 97 ALA A C 1
ATOM 746 O O . ALA A 1 97 ? 0.604 9.291 -21.584 1.00 41.28 97 ALA A O 1
ATOM 747 N N . ALA A 1 98 ? 0.779 7.757 -23.216 1.00 37.94 98 ALA A N 1
ATOM 748 C CA . ALA A 1 98 ? -0.502 7.098 -22.941 1.00 37.94 98 ALA A CA 1
ATOM 749 C C . ALA A 1 98 ? -0.511 6.322 -21.606 1.00 37.94 98 ALA A C 1
ATOM 751 O O . ALA A 1 98 ? -1.580 6.096 -21.042 1.00 37.94 98 ALA A O 1
ATOM 752 N N . HIS A 1 99 ? 0.671 5.956 -21.092 1.00 43.59 99 HIS A N 1
ATOM 753 C CA . HIS A 1 99 ? 0.866 5.231 -19.829 1.00 43.59 99 HIS A CA 1
ATOM 754 C C . HIS A 1 99 ? 1.659 6.024 -18.762 1.00 43.59 99 HIS A C 1
ATOM 756 O O . HIS A 1 99 ? 1.973 5.477 -17.711 1.00 43.59 99 HIS A O 1
ATOM 762 N N . GLY A 1 100 ? 1.987 7.303 -19.001 1.00 40.72 100 GLY A N 1
ATOM 763 C CA . GLY A 1 100 ? 2.707 8.178 -18.058 1.00 40.72 100 GLY A CA 1
ATOM 764 C C . GLY A 1 100 ? 4.196 7.863 -17.810 1.00 40.72 100 GLY A C 1
ATOM 765 O O . GLY A 1 100 ? 4.772 8.372 -16.852 1.00 40.72 100 GLY A O 1
ATOM 766 N N . LEU A 1 101 ? 4.846 7.041 -18.637 1.00 49.19 101 LEU A N 1
ATOM 767 C CA . LEU A 1 101 ? 6.202 6.528 -18.400 1.00 49.19 101 LEU A CA 1
ATOM 768 C C . LEU A 1 101 ? 7.292 7.471 -18.951 1.00 49.19 101 LEU A C 1
ATOM 770 O O . LEU A 1 101 ? 7.793 7.301 -20.057 1.00 49.19 101 LEU A O 1
ATOM 774 N N . SER A 1 102 ? 7.695 8.458 -18.151 1.00 50.91 102 SER A N 1
ATOM 775 C CA . SER A 1 102 ? 8.990 9.143 -18.281 1.00 50.91 102 SER A CA 1
ATOM 776 C C . SER A 1 102 ? 9.974 8.481 -17.319 1.00 50.91 102 SER A C 1
ATOM 778 O O . SER A 1 102 ? 9.955 8.800 -16.131 1.00 50.91 102 SER A O 1
ATOM 780 N N . LEU A 1 103 ? 10.804 7.544 -17.786 1.00 58.28 103 LEU A N 1
ATOM 781 C CA . LEU A 1 103 ? 11.756 6.861 -16.904 1.00 58.28 103 LEU A CA 1
ATOM 782 C C . LEU A 1 103 ? 13.083 7.620 -16.826 1.00 58.28 103 LEU A C 1
ATOM 784 O O . LEU A 1 103 ? 14.078 7.262 -17.463 1.00 58.28 103 LEU A O 1
ATOM 788 N N . SER A 1 104 ? 13.119 8.650 -15.979 1.00 67.88 104 SER A N 1
ATOM 789 C CA . SER A 1 104 ? 14.384 9.129 -15.414 1.00 67.88 104 SER A CA 1
ATOM 790 C C . SER A 1 104 ? 15.142 7.970 -14.751 1.00 67.88 104 SER A C 1
ATOM 792 O O . SER A 1 104 ? 14.581 6.900 -14.522 1.00 67.88 104 SER A O 1
ATOM 794 N N . ARG A 1 105 ? 16.441 8.145 -14.468 1.00 71.69 105 ARG A N 1
ATOM 795 C CA . ARG A 1 105 ? 17.253 7.096 -13.814 1.00 71.69 105 ARG A CA 1
ATOM 796 C C . ARG A 1 105 ? 16.598 6.563 -12.532 1.00 71.69 105 ARG A C 1
ATOM 798 O O . ARG A 1 105 ? 16.703 5.379 -12.232 1.00 71.69 105 ARG A O 1
ATOM 805 N N . GLU A 1 106 ? 15.893 7.443 -11.837 1.00 79.69 106 GLU A N 1
ATOM 806 C CA . GLU A 1 106 ? 15.108 7.167 -10.642 1.00 79.69 106 GLU A CA 1
ATOM 807 C C . GLU A 1 106 ? 13.729 7.836 -10.733 1.00 79.69 106 GLU A C 1
ATOM 809 O O . GLU A 1 106 ? 13.555 8.804 -11.479 1.00 79.69 106 GLU A O 1
ATOM 814 N N . GLY A 1 107 ? 12.749 7.351 -9.974 1.00 79.56 107 GLY A N 1
ATOM 815 C CA . GLY A 1 107 ? 11.422 7.963 -9.875 1.00 79.56 107 GLY A CA 1
ATOM 816 C C . GLY A 1 107 ? 10.480 7.176 -8.965 1.00 79.56 107 GLY A C 1
ATOM 817 O O . GLY A 1 107 ? 10.937 6.405 -8.127 1.00 79.56 107 GLY A O 1
ATOM 818 N N . THR A 1 108 ? 9.166 7.341 -9.142 1.00 82.69 108 THR A N 1
ATOM 819 C CA . THR A 1 108 ? 8.143 6.669 -8.319 1.00 82.69 108 THR A CA 1
ATOM 820 C C . THR A 1 108 ? 7.159 5.872 -9.180 1.00 82.69 108 THR A C 1
ATOM 822 O O . THR A 1 108 ? 6.685 6.353 -10.207 1.00 82.69 108 THR A O 1
ATOM 825 N N . LEU A 1 109 ? 6.828 4.661 -8.738 1.00 84.00 109 LEU A N 1
ATOM 826 C CA . LEU A 1 109 ? 5.775 3.782 -9.240 1.00 84.00 109 LEU A CA 1
ATOM 827 C C . LEU A 1 109 ? 4.869 3.407 -8.060 1.00 84.00 109 LEU A C 1
ATOM 829 O O . LEU A 1 109 ? 5.229 2.513 -7.306 1.00 84.00 109 LEU A O 1
ATOM 833 N N . VAL A 1 110 ? 3.727 4.090 -7.900 1.00 84.19 110 VAL A N 1
ATOM 834 C CA . VAL A 1 110 ? 2.629 3.808 -6.936 1.00 84.19 110 VAL A CA 1
ATOM 835 C C . VAL A 1 110 ? 3.056 2.991 -5.706 1.00 84.19 110 VAL A C 1
ATOM 837 O O . VAL A 1 110 ? 3.030 1.760 -5.723 1.00 84.19 110 VAL A O 1
ATOM 840 N N . GLY A 1 111 ? 3.464 3.671 -4.638 1.00 85.69 111 GLY A N 1
ATOM 841 C CA . GLY A 1 111 ? 3.948 3.035 -3.407 1.00 85.69 111 GLY A CA 1
ATOM 842 C C . GLY A 1 111 ? 5.451 2.728 -3.399 1.00 85.69 111 GLY A C 1
ATOM 843 O O . GLY A 1 111 ? 6.018 2.526 -2.329 1.00 85.69 111 GLY A O 1
ATOM 844 N N . PHE A 1 112 ? 6.126 2.745 -4.551 1.00 90.88 112 PHE A N 1
ATOM 845 C CA . PHE A 1 112 ? 7.541 2.382 -4.682 1.00 90.88 112 PHE A CA 1
ATOM 846 C C . PHE A 1 112 ? 8.365 3.491 -5.324 1.00 90.88 112 PHE A C 1
ATOM 848 O O . PHE A 1 112 ? 7.942 4.093 -6.304 1.00 90.88 112 PHE A O 1
ATOM 855 N N . GLY A 1 113 ? 9.569 3.726 -4.817 1.00 88.62 113 GLY A N 1
ATOM 856 C CA . GLY A 1 113 ? 10.626 4.373 -5.584 1.00 88.62 113 GLY A CA 1
ATOM 857 C C . GLY A 1 113 ? 11.273 3.343 -6.504 1.00 88.62 113 GLY A C 1
ATOM 858 O O . GLY A 1 113 ? 11.407 2.186 -6.111 1.00 88.62 113 GLY A O 1
ATOM 859 N N . TYR A 1 114 ? 11.673 3.736 -7.709 1.00 88.25 114 TYR A N 1
ATOM 860 C CA . TYR A 1 114 ? 12.435 2.880 -8.612 1.00 88.25 114 TYR A CA 1
ATOM 861 C C . TYR A 1 114 ? 13.779 3.503 -8.967 1.00 88.25 114 TYR A C 1
ATOM 863 O O . TYR A 1 114 ? 13.898 4.722 -9.062 1.00 88.25 114 TYR A O 1
ATOM 871 N N . GLU A 1 115 ? 14.758 2.647 -9.229 1.00 85.69 115 GLU A N 1
ATOM 872 C CA . GLU A 1 115 ? 16.016 2.986 -9.887 1.00 85.69 115 GLU A CA 1
ATOM 873 C C . GLU A 1 115 ? 16.313 1.908 -10.929 1.00 85.69 115 GLU A C 1
ATOM 875 O O . GLU A 1 115 ? 16.031 0.726 -10.707 1.00 85.69 115 GLU A O 1
ATOM 880 N N . TRP A 1 116 ? 16.875 2.298 -12.072 1.00 86.75 116 TRP A N 1
ATOM 881 C CA . TRP A 1 116 ? 17.341 1.341 -13.068 1.00 86.75 116 TRP A CA 1
ATOM 882 C C . TRP A 1 116 ? 18.814 1.515 -13.421 1.00 86.75 116 TRP A C 1
ATOM 884 O O . TRP A 1 116 ? 19.385 2.607 -13.392 1.00 86.75 116 TRP A O 1
ATOM 894 N N . GLU A 1 117 ? 19.425 0.401 -13.807 1.00 82.75 117 GLU A N 1
ATOM 895 C CA . GLU A 1 117 ? 20.809 0.327 -14.243 1.00 82.75 117 GLU A CA 1
ATOM 896 C C . GLU A 1 117 ? 20.936 -0.583 -15.469 1.00 82.75 117 GLU A C 1
ATOM 898 O O . GLU A 1 117 ? 20.235 -1.583 -15.616 1.00 82.75 117 GLU A O 1
ATOM 903 N N . TYR A 1 118 ? 21.860 -0.237 -16.364 1.00 81.94 118 TYR A N 1
ATOM 904 C CA . TYR A 1 118 ? 22.188 -1.030 -17.542 1.00 81.94 118 TYR A CA 1
ATOM 905 C C . TYR A 1 118 ? 23.684 -1.342 -17.577 1.00 81.94 118 TYR A C 1
ATOM 907 O O . TYR A 1 118 ? 24.522 -0.455 -17.406 1.00 81.94 118 TYR A O 1
ATOM 915 N N . SER A 1 119 ? 24.025 -2.598 -17.871 1.00 80.38 119 SER A N 1
ATOM 916 C CA . SER A 1 119 ? 25.399 -3.034 -18.111 1.00 80.38 119 SER A CA 1
ATOM 917 C C . SER A 1 119 ? 25.640 -3.295 -19.596 1.00 80.38 119 SER A C 1
ATOM 919 O O . SER A 1 119 ? 25.155 -4.282 -20.148 1.00 80.38 119 SER A O 1
ATOM 921 N N . ALA A 1 120 ? 26.464 -2.457 -20.234 1.00 73.50 120 ALA A N 1
ATOM 922 C CA . ALA A 1 120 ? 26.849 -2.639 -21.637 1.00 73.50 120 ALA A CA 1
ATOM 923 C C . ALA A 1 120 ? 27.682 -3.903 -21.893 1.00 73.50 120 ALA A C 1
ATOM 925 O O . ALA A 1 120 ? 27.580 -4.504 -22.961 1.00 73.50 120 ALA A O 1
ATOM 926 N N . GLU A 1 121 ? 28.484 -4.317 -20.910 1.00 77.06 121 GLU A N 1
ATOM 927 C CA . GLU A 1 121 ? 29.310 -5.524 -20.988 1.00 77.06 121 GLU A CA 1
ATOM 928 C C . GLU A 1 121 ? 28.455 -6.794 -20.931 1.00 77.06 121 GLU A C 1
ATOM 930 O O . GLU A 1 121 ? 28.624 -7.692 -21.754 1.00 77.06 121 GLU A O 1
ATOM 935 N N . LYS A 1 122 ? 27.507 -6.850 -19.985 1.00 74.06 122 LYS A N 1
ATOM 936 C CA . LYS A 1 122 ? 26.649 -8.025 -19.771 1.00 74.06 122 LYS A CA 1
ATOM 937 C C . LYS A 1 122 ? 25.398 -8.037 -20.645 1.00 74.06 122 LYS A C 1
ATOM 939 O O . LYS A 1 122 ? 24.795 -9.089 -20.795 1.00 74.06 122 LYS A O 1
ATOM 944 N N . ARG A 1 123 ? 25.047 -6.899 -21.258 1.00 77.56 123 ARG A N 1
ATOM 945 C CA . ARG A 1 123 ? 23.793 -6.692 -22.001 1.00 77.56 123 ARG A CA 1
ATOM 946 C C . ARG A 1 123 ? 22.566 -7.033 -21.154 1.00 77.56 123 ARG A C 1
ATOM 948 O O . ARG A 1 123 ? 21.645 -7.688 -21.628 1.00 77.56 123 ARG A O 1
ATOM 955 N N . ASP A 1 124 ? 22.581 -6.549 -19.917 1.00 83.06 124 ASP A N 1
ATOM 956 C CA . ASP A 1 124 ? 21.493 -6.731 -18.962 1.00 83.06 124 ASP A CA 1
ATOM 957 C C . ASP A 1 124 ? 21.001 -5.372 -18.476 1.00 83.06 124 ASP A C 1
ATOM 959 O O . ASP A 1 124 ? 21.804 -4.483 -18.168 1.00 83.06 124 ASP A O 1
ATOM 963 N N . PHE A 1 125 ? 19.684 -5.240 -18.366 1.00 86.00 125 PHE A N 1
ATOM 964 C CA . PHE A 1 125 ? 19.011 -4.106 -17.748 1.00 86.00 125 PHE A CA 1
ATOM 965 C C . PHE A 1 125 ? 18.323 -4.562 -16.465 1.00 86.00 125 PHE A C 1
ATOM 967 O O . PHE A 1 125 ? 17.675 -5.607 -16.430 1.00 86.00 125 PHE A O 1
ATOM 974 N N . TRP A 1 126 ? 18.449 -3.769 -15.412 1.00 88.69 126 TRP A N 1
ATOM 975 C CA . TRP A 1 126 ? 17.869 -4.045 -14.108 1.00 88.69 126 TRP A CA 1
ATOM 976 C C . TRP A 1 126 ? 17.050 -2.850 -13.672 1.00 88.69 126 TRP A C 1
ATOM 978 O O . TRP A 1 126 ? 17.495 -1.714 -13.808 1.00 88.69 126 TRP A O 1
ATOM 988 N N . ILE A 1 127 ? 15.875 -3.109 -13.117 1.00 89.25 127 ILE A N 1
ATOM 989 C CA . ILE A 1 127 ? 15.073 -2.091 -12.450 1.00 89.25 127 ILE A CA 1
ATOM 990 C C . ILE A 1 127 ? 14.690 -2.604 -11.069 1.00 89.25 127 ILE A C 1
ATOM 992 O O . ILE A 1 127 ? 14.032 -3.636 -10.925 1.00 89.25 127 ILE A O 1
ATOM 996 N N . GLY A 1 128 ? 15.172 -1.901 -10.051 1.00 90.81 128 GLY A N 1
ATOM 997 C CA . GLY A 1 128 ? 14.838 -2.133 -8.657 1.00 90.81 128 GLY A CA 1
ATOM 998 C C . GLY A 1 128 ? 13.723 -1.192 -8.233 1.00 90.81 128 GLY A C 1
ATOM 999 O O . GLY A 1 128 ? 13.689 -0.036 -8.639 1.00 90.81 128 GLY A O 1
ATOM 1000 N N . CYS A 1 129 ? 12.810 -1.690 -7.415 1.00 91.88 129 CYS A N 1
ATOM 1001 C CA . CYS A 1 129 ? 11.754 -0.933 -6.769 1.00 91.88 129 CYS A CA 1
ATOM 1002 C C . CYS A 1 129 ? 11.818 -1.185 -5.268 1.00 91.88 129 CYS A C 1
ATOM 1004 O O . CYS A 1 129 ? 11.775 -2.331 -4.818 1.00 91.88 129 CYS A O 1
ATOM 1006 N N . VAL A 1 130 ? 11.904 -0.112 -4.496 1.00 92.81 130 VAL A N 1
ATOM 1007 C CA . VAL A 1 130 ? 11.907 -0.143 -3.033 1.00 92.81 130 VAL A CA 1
ATOM 1008 C C . VAL A 1 130 ? 10.670 0.611 -2.555 1.00 92.81 130 VAL A C 1
ATOM 1010 O O . VAL A 1 130 ? 10.374 1.672 -3.108 1.00 92.81 130 VAL A O 1
ATOM 1013 N N . PRO A 1 131 ? 9.921 0.101 -1.564 1.00 94.12 131 PRO A N 1
ATOM 1014 C CA . PRO A 1 131 ? 8.787 0.834 -1.012 1.00 94.12 131 PRO A CA 1
ATOM 1015 C C . PRO A 1 131 ? 9.220 2.238 -0.564 1.00 94.12 131 PRO A C 1
ATOM 1017 O O . PRO A 1 131 ? 10.236 2.375 0.119 1.00 94.12 131 PRO A O 1
ATOM 1020 N N . VAL A 1 132 ? 8.460 3.280 -0.921 1.00 92.06 132 VAL A N 1
ATOM 1021 C CA . VAL A 1 132 ? 8.766 4.665 -0.494 1.00 92.06 132 VAL A CA 1
ATOM 1022 C C . VAL A 1 132 ? 8.714 4.779 1.030 1.00 92.06 132 VAL A C 1
ATOM 1024 O O . VAL A 1 132 ? 9.493 5.508 1.641 1.00 92.06 132 VAL A O 1
ATOM 1027 N N . ALA A 1 133 ? 7.824 3.998 1.638 1.00 92.81 133 ALA A N 1
ATOM 1028 C CA . ALA A 1 133 ? 7.691 3.834 3.073 1.00 92.81 133 ALA A CA 1
ATOM 1029 C C . ALA A 1 133 ? 7.718 2.333 3.412 1.00 92.81 133 ALA A C 1
ATOM 1031 O O . ALA A 1 133 ? 6.657 1.691 3.372 1.00 92.81 133 ALA A O 1
ATOM 1032 N N . PRO A 1 134 ? 8.898 1.745 3.690 1.00 93.44 134 PRO A N 1
ATOM 1033 C CA . PRO A 1 134 ? 9.026 0.323 4.005 1.00 93.44 134 PRO A CA 1
ATOM 1034 C C . PRO A 1 134 ? 8.129 -0.082 5.173 1.00 93.44 134 PRO A C 1
ATOM 1036 O O . PRO A 1 134 ? 8.188 0.535 6.234 1.00 93.44 134 PRO A O 1
ATOM 1039 N N . GLY A 1 135 ? 7.301 -1.107 4.966 1.00 89.12 135 GLY A N 1
ATOM 1040 C CA . GLY A 1 135 ? 6.335 -1.616 5.945 1.00 89.12 135 GLY A CA 1
ATOM 1041 C C . GLY A 1 135 ? 4.978 -0.911 5.965 1.00 89.12 135 GLY A C 1
ATOM 1042 O O . GLY A 1 135 ? 4.076 -1.374 6.654 1.00 89.12 135 GLY A O 1
ATOM 1043 N N . LEU A 1 136 ? 4.824 0.194 5.227 1.00 91.88 136 LEU A N 1
ATOM 1044 C CA . LEU A 1 136 ? 3.574 0.966 5.164 1.00 91.88 136 LEU A CA 1
ATOM 1045 C C . LEU A 1 136 ? 2.999 0.995 3.747 1.00 91.88 136 LEU A C 1
ATOM 1047 O O . LEU A 1 136 ? 1.819 0.750 3.534 1.00 91.88 136 LEU A O 1
ATOM 1051 N N . THR A 1 137 ? 3.846 1.293 2.762 1.00 91.19 137 THR A N 1
ATOM 1052 C CA . THR A 1 137 ? 3.467 1.255 1.338 1.00 91.19 137 THR A CA 1
ATOM 1053 C C . THR A 1 137 ? 3.570 -0.157 0.765 1.00 91.19 137 THR A C 1
ATOM 1055 O O . THR A 1 137 ? 2.718 -0.552 -0.030 1.00 91.19 137 THR A O 1
ATOM 1058 N N . ALA A 1 138 ? 4.594 -0.904 1.185 1.00 92.06 138 ALA A N 1
ATOM 1059 C CA . ALA A 1 138 ? 4.808 -2.326 0.935 1.00 92.06 138 ALA A CA 1
ATOM 1060 C C . ALA A 1 138 ? 5.927 -2.861 1.848 1.00 92.06 138 ALA A C 1
ATOM 1062 O O . ALA A 1 138 ? 6.745 -2.090 2.359 1.00 92.06 138 ALA A O 1
ATOM 1063 N N . SER A 1 139 ? 5.974 -4.182 2.028 1.00 92.19 139 SER A N 1
ATOM 1064 C CA . SER A 1 139 ? 7.005 -4.878 2.823 1.00 92.19 139 SER A CA 1
ATOM 1065 C C . SER A 1 139 ? 8.154 -5.465 2.007 1.00 92.19 139 SER A C 1
ATOM 1067 O O . SER A 1 139 ? 9.215 -5.748 2.560 1.00 92.19 139 SER A O 1
ATOM 1069 N N . ASP A 1 140 ? 7.933 -5.666 0.711 1.00 93.69 140 ASP A N 1
ATOM 1070 C CA . ASP A 1 140 ? 8.883 -6.322 -0.178 1.00 93.69 140 ASP A CA 1
ATOM 1071 C C . ASP A 1 140 ? 9.368 -5.348 -1.247 1.00 93.69 140 ASP A C 1
ATOM 1073 O O . ASP A 1 140 ? 8.565 -4.671 -1.883 1.00 93.69 140 ASP A O 1
ATOM 1077 N N . SER A 1 141 ? 10.669 -5.338 -1.505 1.00 93.50 141 SER A N 1
ATOM 1078 C CA . SER A 1 141 ? 11.279 -4.735 -2.681 1.00 93.50 141 SER A CA 1
ATOM 1079 C C . SER A 1 141 ? 11.141 -5.672 -3.881 1.00 93.50 141 SER A C 1
ATOM 1081 O O . SER A 1 141 ? 11.207 -6.898 -3.748 1.00 93.50 141 SER A O 1
ATOM 1083 N N . LEU A 1 142 ? 10.993 -5.095 -5.070 1.00 93.62 142 LEU A N 1
ATOM 1084 C CA . LEU A 1 142 ? 10.894 -5.827 -6.331 1.00 93.62 142 LEU A CA 1
ATOM 1085 C C . LEU A 1 142 ? 12.127 -5.535 -7.182 1.00 93.62 142 LEU A C 1
ATOM 1087 O O . LEU A 1 142 ? 12.587 -4.401 -7.242 1.00 93.62 142 LEU A O 1
ATOM 1091 N N . LEU A 1 143 ? 12.665 -6.538 -7.860 1.00 91.94 143 LEU A N 1
ATOM 1092 C CA . LEU A 1 143 ? 13.773 -6.373 -8.794 1.00 91.94 143 LEU A CA 1
ATOM 1093 C C . LEU A 1 143 ? 13.452 -7.147 -10.065 1.00 91.94 143 LEU A C 1
ATOM 1095 O O . LEU A 1 143 ? 13.318 -8.367 -10.028 1.00 91.94 143 LEU A O 1
ATOM 1099 N N . LEU A 1 144 ? 13.349 -6.443 -11.187 1.00 92.00 144 LEU A N 1
ATOM 1100 C CA . LEU A 1 144 ? 13.157 -7.057 -12.493 1.00 92.00 144 LEU A CA 1
ATOM 1101 C C . LEU A 1 144 ? 14.469 -7.023 -13.272 1.00 92.00 144 LEU A C 1
ATOM 1103 O O . LEU A 1 144 ? 15.061 -5.958 -13.473 1.00 92.00 144 LEU A O 1
ATOM 1107 N N . ARG A 1 145 ? 14.886 -8.192 -13.762 1.00 90.06 145 ARG A N 1
ATOM 1108 C CA . ARG A 1 145 ? 15.962 -8.312 -14.746 1.00 90.06 145 ARG A CA 1
ATOM 1109 C C . ARG A 1 145 ? 15.382 -8.425 -16.149 1.00 90.06 145 ARG A C 1
ATOM 1111 O O . ARG A 1 145 ? 14.542 -9.278 -16.407 1.00 90.06 145 ARG A O 1
ATOM 1118 N N . CYS A 1 146 ? 15.885 -7.620 -17.071 1.00 86.75 146 CYS A N 1
ATOM 1119 C CA . CYS A 1 146 ? 15.610 -7.737 -18.496 1.00 86.75 146 CYS A CA 1
ATOM 1120 C C . CYS A 1 146 ? 16.888 -8.171 -19.214 1.00 86.75 146 CYS A C 1
ATOM 1122 O O . CYS A 1 146 ? 17.890 -7.452 -19.198 1.00 86.75 146 CYS A O 1
ATOM 1124 N N . ASP A 1 147 ? 16.837 -9.345 -19.840 1.00 83.19 147 ASP A N 1
ATOM 1125 C CA . ASP A 1 147 ? 17.909 -9.846 -20.693 1.00 83.19 147 ASP A CA 1
ATOM 1126 C C . ASP A 1 147 ? 17.655 -9.510 -22.173 1.00 83.19 147 ASP A C 1
ATOM 1128 O O . ASP A 1 147 ? 16.550 -9.166 -22.596 1.00 83.19 147 ASP A O 1
ATOM 1132 N N . ALA A 1 148 ? 18.714 -9.573 -22.975 1.00 80.12 148 ALA A N 1
ATOM 1133 C CA . ALA A 1 148 ? 18.672 -9.297 -24.410 1.00 80.12 148 ALA A CA 1
ATOM 1134 C C . ALA A 1 148 ? 18.010 -10.407 -25.254 1.00 80.12 148 ALA A C 1
ATOM 1136 O O . ALA A 1 148 ? 17.720 -10.192 -26.435 1.00 80.12 148 ALA A O 1
ATOM 1137 N N . GLY A 1 149 ? 17.862 -11.612 -24.702 1.00 82.69 149 GLY A N 1
ATOM 1138 C CA . GLY A 1 149 ? 17.517 -12.831 -25.432 1.00 82.69 149 GLY A CA 1
ATOM 1139 C C . GLY A 1 149 ? 16.021 -13.131 -25.475 1.00 82.69 149 GLY A C 1
ATOM 1140 O O . GLY A 1 149 ? 15.553 -13.713 -26.456 1.00 82.69 149 GLY A O 1
ATOM 1141 N N . ARG A 1 150 ? 15.261 -12.733 -24.450 1.00 87.31 150 ARG A N 1
ATOM 1142 C CA . ARG A 1 150 ? 13.812 -12.951 -24.359 1.00 87.31 150 ARG A CA 1
ATOM 1143 C C . ARG A 1 150 ? 13.091 -11.800 -23.658 1.00 87.31 150 ARG A C 1
ATOM 1145 O O . ARG A 1 150 ? 13.672 -11.062 -22.873 1.00 87.31 150 ARG A O 1
ATOM 1152 N N . ALA A 1 151 ? 11.790 -11.687 -23.926 1.00 85.25 151 ALA A N 1
ATOM 1153 C CA . ALA A 1 151 ? 10.939 -10.760 -23.192 1.00 85.25 151 ALA A CA 1
ATOM 1154 C C . ALA A 1 151 ? 10.844 -11.179 -21.710 1.00 85.25 151 ALA A C 1
ATOM 1156 O O . ALA A 1 151 ? 10.785 -12.384 -21.435 1.00 85.25 151 ALA A O 1
ATOM 1157 N N . PRO A 1 152 ? 10.797 -10.213 -20.776 1.00 86.25 152 PRO A N 1
ATOM 1158 C CA . PRO A 1 152 ? 10.704 -10.503 -19.353 1.00 86.25 152 PRO A CA 1
ATOM 1159 C C . PRO A 1 152 ? 9.397 -11.220 -19.006 1.00 86.25 152 PRO A C 1
ATOM 1161 O O . PRO A 1 152 ? 8.334 -10.940 -19.566 1.00 86.25 152 PRO A O 1
ATOM 1164 N N . SER A 1 153 ? 9.502 -12.146 -18.061 1.00 86.62 153 SER A N 1
ATOM 1165 C CA . SER A 1 153 ? 8.424 -12.986 -17.543 1.00 86.62 153 SER A CA 1
ATOM 1166 C C . SER A 1 153 ? 8.334 -12.884 -16.020 1.00 86.62 153 SER A C 1
ATOM 1168 O O . SER A 1 153 ? 9.174 -12.256 -15.379 1.00 86.62 153 SER A O 1
ATOM 1170 N N . ASP A 1 154 ? 7.318 -13.509 -15.429 1.00 82.94 154 ASP A N 1
ATOM 1171 C CA . ASP A 1 154 ? 7.111 -13.507 -13.976 1.00 82.94 154 ASP A CA 1
ATOM 1172 C C . ASP A 1 154 ? 8.306 -14.108 -13.215 1.00 82.94 154 ASP A C 1
ATOM 1174 O O . ASP A 1 154 ? 8.633 -13.634 -12.131 1.00 82.94 154 ASP A O 1
ATOM 1178 N N . ASP A 1 155 ? 9.019 -15.061 -13.822 1.00 85.88 155 ASP A N 1
ATOM 1179 C CA . ASP A 1 155 ? 10.215 -15.694 -13.247 1.00 85.88 155 ASP A CA 1
ATOM 1180 C C . ASP A 1 155 ? 11.430 -14.751 -13.164 1.00 85.88 155 ASP A C 1
ATOM 1182 O O . ASP A 1 155 ? 12.390 -15.033 -12.448 1.00 85.88 155 ASP A O 1
ATOM 1186 N N . ASP A 1 156 ? 11.413 -13.633 -13.896 1.00 88.56 156 ASP A N 1
ATOM 1187 C CA . ASP A 1 156 ? 12.490 -12.637 -13.881 1.00 88.56 156 ASP A CA 1
ATOM 1188 C C . ASP A 1 156 ? 12.295 -11.577 -12.777 1.00 88.56 156 ASP A C 1
ATOM 1190 O O . ASP A 1 156 ? 13.140 -10.691 -12.609 1.00 88.56 156 ASP A O 1
ATOM 1194 N N . MET A 1 157 ? 11.190 -11.669 -12.027 1.00 91.25 157 MET A N 1
ATOM 1195 C CA . MET A 1 157 ? 10.846 -10.796 -10.908 1.00 91.25 157 MET A CA 1
ATOM 1196 C C . MET A 1 157 ? 11.339 -11.399 -9.589 1.00 91.25 157 MET A C 1
ATOM 1198 O O . MET A 1 157 ? 10.799 -12.382 -9.083 1.00 91.25 157 MET A O 1
ATOM 1202 N N . LEU A 1 158 ? 12.341 -10.772 -8.986 1.00 92.62 158 LEU A N 1
ATOM 1203 C CA . LEU A 1 158 ? 12.809 -11.106 -7.647 1.00 92.62 158 LEU A CA 1
ATOM 1204 C C . LEU A 1 158 ? 12.062 -10.266 -6.612 1.00 92.62 158 LEU A C 1
ATOM 1206 O O . LEU A 1 158 ? 11.958 -9.048 -6.741 1.00 92.62 158 LEU A O 1
ATOM 1210 N N . VAL A 1 159 ? 11.561 -10.930 -5.574 1.00 93.69 159 VAL A N 1
ATOM 1211 C CA . VAL A 1 159 ? 10.877 -10.308 -4.435 1.00 93.69 159 VAL A CA 1
ATOM 1212 C C . VAL A 1 159 ? 11.773 -10.475 -3.216 1.00 93.69 159 VAL A C 1
ATOM 1214 O O . VAL A 1 159 ? 12.152 -11.596 -2.877 1.00 93.69 159 VAL A O 1
ATOM 1217 N N . LEU A 1 160 ? 12.146 -9.366 -2.586 1.00 92.06 160 LEU A N 1
ATOM 1218 C CA . LEU A 1 160 ? 13.097 -9.327 -1.479 1.00 92.06 160 LEU A CA 1
ATOM 1219 C C . LEU A 1 160 ? 12.471 -8.582 -0.308 1.00 92.06 160 LEU A C 1
ATOM 1221 O O . LEU A 1 160 ? 12.043 -7.448 -0.482 1.00 92.06 160 LEU A O 1
ATOM 1225 N N . SER A 1 161 ? 12.466 -9.164 0.889 1.00 93.75 161 SER A N 1
ATOM 1226 C CA . SER A 1 161 ? 11.983 -8.456 2.078 1.00 93.75 161 SER A CA 1
ATOM 1227 C C . SER A 1 161 ? 12.783 -7.171 2.297 1.00 93.75 161 SER A C 1
ATOM 1229 O O . SER A 1 161 ? 14.018 -7.190 2.307 1.00 93.75 161 SER A O 1
ATOM 1231 N N . THR A 1 162 ? 12.089 -6.044 2.452 1.00 93.50 162 THR A N 1
ATOM 1232 C CA . THR A 1 162 ? 12.736 -4.747 2.642 1.00 93.50 162 THR A CA 1
ATOM 1233 C C . THR A 1 162 ? 13.221 -4.618 4.091 1.00 93.50 162 THR A C 1
ATOM 1235 O O . THR A 1 162 ? 12.423 -4.767 5.021 1.00 93.50 162 THR A O 1
ATOM 1238 N N . PRO A 1 163 ? 14.511 -4.310 4.328 1.00 91.25 163 PRO A N 1
ATOM 1239 C CA . PRO A 1 163 ? 15.024 -4.107 5.679 1.00 91.25 163 PRO A CA 1
ATOM 1240 C C . PRO A 1 163 ? 14.244 -3.029 6.443 1.00 91.25 163 PRO A C 1
ATOM 1242 O O . PRO A 1 163 ? 13.952 -1.964 5.900 1.00 91.25 163 PRO A O 1
ATOM 1245 N N . GLY A 1 164 ? 13.918 -3.303 7.708 1.00 89.88 164 GLY A N 1
ATOM 1246 C CA . GLY A 1 164 ? 13.209 -2.367 8.588 1.00 89.88 164 GLY A CA 1
ATOM 1247 C C . GLY A 1 164 ? 11.705 -2.228 8.322 1.00 89.88 164 GLY A C 1
ATOM 1248 O O . GLY A 1 164 ? 11.047 -1.474 9.033 1.00 89.88 164 GLY A O 1
ATOM 1249 N N . ALA A 1 165 ? 11.131 -2.949 7.350 1.00 91.12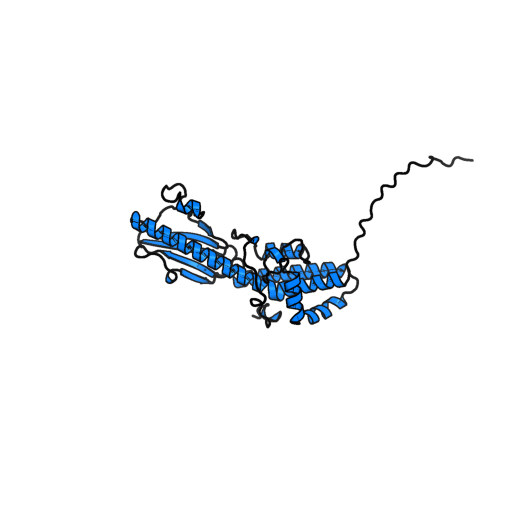 165 ALA A N 1
ATOM 1250 C CA . ALA A 1 165 ? 9.697 -2.878 7.062 1.00 91.12 165 ALA A CA 1
ATOM 1251 C C . ALA A 1 165 ? 8.835 -3.261 8.280 1.00 91.12 165 ALA A C 1
ATOM 1253 O O . ALA A 1 165 ? 7.940 -2.511 8.667 1.00 91.12 165 ALA A O 1
ATOM 1254 N N . ASP A 1 166 ? 9.137 -4.385 8.932 1.00 89.56 166 ASP A N 1
ATOM 1255 C CA . ASP A 1 166 ? 8.380 -4.838 10.106 1.00 89.56 166 ASP A CA 1
ATOM 1256 C C . ASP A 1 166 ? 8.487 -3.864 11.287 1.00 89.56 166 ASP A C 1
ATOM 1258 O O . ASP A 1 166 ? 7.484 -3.553 11.932 1.00 89.56 166 ASP A O 1
ATOM 1262 N N . GLU A 1 167 ? 9.685 -3.331 11.533 1.00 90.81 167 GLU A N 1
ATOM 1263 C CA . GLU A 1 167 ? 9.949 -2.366 12.605 1.00 90.81 167 GLU A CA 1
ATOM 1264 C C . GLU A 1 167 ? 9.201 -1.047 12.372 1.00 90.81 167 GLU A C 1
ATOM 1266 O O . GLU A 1 167 ? 8.542 -0.535 13.279 1.00 90.81 167 GLU A O 1
ATOM 1271 N N . ASN A 1 168 ? 9.241 -0.520 11.145 1.00 92.00 168 ASN A N 1
ATOM 1272 C CA . ASN A 1 168 ? 8.540 0.708 10.767 1.00 92.00 168 ASN A CA 1
ATOM 1273 C C . ASN A 1 168 ? 7.025 0.556 10.883 1.00 92.00 168 ASN A C 1
ATOM 1275 O O . ASN A 1 168 ? 6.347 1.446 11.400 1.00 92.00 168 ASN A O 1
ATOM 1279 N N . ARG A 1 169 ? 6.492 -0.585 10.437 1.00 92.38 169 ARG A N 1
ATOM 1280 C CA . ARG A 1 169 ? 5.076 -0.914 10.576 1.00 92.38 169 ARG A CA 1
ATOM 1281 C C . ARG A 1 169 ? 4.665 -0.953 12.042 1.00 92.38 169 ARG A C 1
ATOM 1283 O O . ARG A 1 169 ? 3.707 -0.283 12.427 1.00 92.38 169 ARG A O 1
ATOM 1290 N N . ALA A 1 170 ? 5.402 -1.693 12.868 1.00 88.00 170 ALA A N 1
ATOM 1291 C CA . ALA A 1 170 ? 5.134 -1.788 14.299 1.00 88.00 170 ALA A CA 1
ATOM 1292 C C . ALA A 1 170 ? 5.191 -0.409 14.979 1.00 88.00 170 ALA A C 1
ATOM 1294 O O . ALA A 1 170 ? 4.312 -0.074 15.775 1.00 88.00 170 ALA A O 1
ATOM 1295 N N . ALA A 1 171 ? 6.173 0.423 14.620 1.00 89.69 171 ALA A N 1
ATOM 1296 C CA . ALA A 1 171 ? 6.299 1.785 15.127 1.00 89.69 171 ALA A CA 1
ATOM 1297 C C . ALA A 1 171 ? 5.111 2.677 14.724 1.00 89.69 171 ALA A C 1
ATOM 1299 O O . ALA A 1 171 ? 4.591 3.413 15.566 1.00 89.69 171 ALA A O 1
ATOM 1300 N N . ALA A 1 172 ? 4.643 2.590 13.475 1.00 90.38 172 ALA A N 1
ATOM 1301 C CA . ALA A 1 172 ? 3.482 3.341 13.002 1.00 90.38 172 ALA A CA 1
ATOM 1302 C C . ALA A 1 172 ? 2.203 2.943 13.751 1.00 90.38 172 ALA A C 1
ATOM 1304 O O . ALA A 1 172 ? 1.501 3.810 14.273 1.00 90.38 172 ALA A O 1
ATOM 1305 N N . PHE A 1 173 ? 1.932 1.642 13.890 1.00 88.44 173 PHE A N 1
ATOM 1306 C CA . PHE A 1 173 ? 0.773 1.162 14.647 1.00 88.44 173 PHE A CA 1
ATOM 1307 C C . PHE A 1 173 ? 0.843 1.554 16.127 1.00 88.44 173 PHE A C 1
ATOM 1309 O O . PHE A 1 173 ? -0.160 1.991 16.693 1.00 88.44 173 PHE A O 1
ATOM 1316 N N . ALA A 1 174 ? 2.023 1.484 16.748 1.00 84.56 174 ALA A N 1
ATOM 1317 C CA . ALA A 1 174 ? 2.215 1.941 18.122 1.00 84.56 174 ALA A CA 1
ATOM 1318 C C . ALA A 1 174 ? 1.945 3.450 18.279 1.00 84.56 174 ALA A C 1
ATOM 1320 O O . ALA A 1 174 ? 1.367 3.874 19.282 1.00 84.56 174 ALA A O 1
ATOM 1321 N N . ALA A 1 175 ? 2.322 4.268 17.292 1.00 86.88 175 ALA A N 1
ATOM 1322 C CA . ALA A 1 175 ? 2.071 5.706 17.306 1.00 86.88 175 ALA A CA 1
ATOM 1323 C C . ALA A 1 175 ? 0.580 6.045 17.137 1.00 86.88 175 ALA A C 1
ATOM 1325 O O . ALA A 1 175 ? 0.055 6.885 17.870 1.00 86.88 175 ALA A O 1
ATOM 1326 N N . ILE A 1 176 ? -0.120 5.356 16.230 1.00 85.81 176 ILE A N 1
ATOM 1327 C CA . ILE A 1 176 ? -1.572 5.511 16.041 1.00 85.81 176 ILE A CA 1
ATOM 1328 C C . ILE A 1 176 ? -2.312 5.090 17.309 1.00 85.81 176 ILE A C 1
ATOM 1330 O O . ILE A 1 176 ? -3.200 5.806 17.770 1.00 85.81 176 ILE A O 1
ATOM 1334 N N . ARG A 1 177 ? -1.893 3.979 17.924 1.00 83.12 177 ARG A N 1
ATOM 1335 C CA . ARG A 1 177 ? -2.433 3.524 19.204 1.00 83.12 177 ARG A CA 1
ATOM 1336 C C . ARG A 1 177 ? -2.275 4.570 20.301 1.00 83.12 177 ARG A C 1
ATOM 1338 O O . ARG A 1 177 ? -3.247 4.876 20.980 1.00 83.12 177 ARG A O 1
ATOM 1345 N N . ARG A 1 178 ? -1.085 5.153 20.448 1.00 82.38 178 ARG A N 1
ATOM 1346 C CA . ARG A 1 178 ? -0.853 6.216 21.435 1.00 82.38 178 ARG A CA 1
ATOM 1347 C C . ARG A 1 178 ? -1.743 7.437 21.175 1.00 82.38 178 ARG A C 1
ATOM 1349 O O . ARG A 1 178 ? -2.329 7.967 22.108 1.00 82.38 178 ARG A O 1
ATOM 1356 N N . SER A 1 179 ? -1.900 7.841 19.913 1.00 82.81 179 SER A N 1
ATOM 1357 C CA . SER A 1 179 ? -2.793 8.948 19.539 1.00 82.81 179 SER A CA 1
ATOM 1358 C C . SER A 1 179 ? -4.258 8.672 19.897 1.00 82.81 179 SER A C 1
ATOM 1360 O O . SER A 1 179 ? -4.974 9.553 20.374 1.00 82.81 179 SER A O 1
ATOM 1362 N N . ALA A 1 180 ? -4.701 7.429 19.722 1.00 78.12 180 ALA A N 1
ATOM 1363 C CA . ALA A 1 180 ? -6.012 6.995 20.172 1.00 78.12 180 ALA A CA 1
ATOM 1364 C C . ALA A 1 180 ? -6.157 7.029 21.693 1.00 78.12 180 ALA A C 1
ATOM 1366 O O . ALA A 1 180 ? -7.143 7.573 22.183 1.00 78.12 180 ALA A O 1
ATOM 1367 N N . GLU A 1 181 ? -5.184 6.502 22.437 1.00 76.50 181 GLU A N 1
ATOM 1368 C CA . GLU A 1 181 ? -5.167 6.558 23.904 1.00 76.50 181 GLU A CA 1
ATOM 1369 C C . GLU A 1 181 ? -5.264 8.015 24.399 1.00 76.50 181 GLU A C 1
ATOM 1371 O O . GLU A 1 181 ? -6.089 8.319 25.263 1.00 76.50 181 GLU A O 1
ATOM 1376 N N . ASP A 1 182 ? -4.525 8.941 23.778 1.00 78.56 182 ASP A N 1
ATOM 1377 C CA . ASP A 1 182 ? -4.578 10.375 24.083 1.00 78.56 182 ASP A CA 1
ATOM 1378 C C . ASP A 1 182 ? -5.942 11.000 23.740 1.00 78.56 182 ASP A C 1
ATOM 1380 O O . ASP A 1 182 ? -6.474 11.819 24.496 1.00 78.56 182 ASP A O 1
ATOM 1384 N N . ALA A 1 183 ? -6.543 10.634 22.605 1.00 74.81 183 ALA A N 1
ATOM 1385 C CA . ALA A 1 183 ? -7.864 11.120 22.208 1.00 74.81 183 ALA A CA 1
ATOM 1386 C C . ALA A 1 183 ? -8.952 10.647 23.181 1.00 74.81 183 ALA A C 1
ATOM 1388 O O . ALA A 1 183 ? -9.780 11.450 23.617 1.00 74.81 183 ALA A O 1
ATOM 1389 N N . VAL A 1 184 ? -8.910 9.373 23.572 1.00 73.62 184 VAL A N 1
ATOM 1390 C CA . VAL A 1 184 ? -9.814 8.794 24.568 1.00 73.62 184 VAL A CA 1
ATOM 1391 C C . VAL A 1 184 ? -9.622 9.488 25.916 1.00 73.62 184 VAL A C 1
ATOM 1393 O O . VAL A 1 184 ? -10.592 9.995 26.474 1.00 73.62 184 VAL A O 1
ATOM 1396 N N . ALA A 1 185 ? -8.387 9.629 26.405 1.00 72.62 185 ALA A N 1
ATOM 1397 C CA . ALA A 1 185 ? -8.098 10.330 27.659 1.00 72.62 185 ALA A CA 1
ATOM 1398 C C . ALA A 1 185 ? -8.606 11.785 27.654 1.00 72.62 185 ALA A C 1
ATOM 1400 O O . ALA A 1 185 ? -9.193 12.255 28.633 1.00 72.62 185 ALA A O 1
ATOM 1401 N N . ASN A 1 186 ? -8.454 12.495 26.533 1.00 74.62 186 ASN A N 1
ATOM 1402 C CA . ASN A 1 186 ? -8.966 13.854 26.362 1.00 74.62 186 ASN A CA 1
ATOM 1403 C C . ASN A 1 186 ? -10.496 13.929 26.394 1.00 74.62 186 ASN A C 1
ATOM 1405 O O . ASN A 1 186 ? -11.045 14.911 26.899 1.00 74.62 186 ASN A O 1
ATOM 1409 N N . LEU A 1 187 ? -11.193 12.932 25.852 1.00 70.06 187 LEU A N 1
ATOM 1410 C CA . LEU A 1 187 ? -12.651 12.868 25.920 1.00 70.06 187 LEU A CA 1
ATOM 1411 C C . LEU A 1 187 ? -13.123 12.515 27.335 1.00 70.06 187 LEU A C 1
ATOM 1413 O O . LEU A 1 187 ? -14.051 13.144 27.838 1.00 70.06 187 LEU A O 1
ATOM 1417 N N . LEU A 1 188 ? -12.424 11.600 28.007 1.00 67.69 188 LEU A N 1
ATOM 1418 C CA . LEU A 1 188 ? -12.742 11.178 29.369 1.00 67.69 188 LEU A CA 1
ATOM 1419 C C . LEU A 1 188 ? -12.497 12.260 30.404 1.00 67.69 188 LEU A C 1
ATOM 1421 O O . LEU A 1 188 ? -13.306 12.429 31.302 1.00 67.69 188 LEU A O 1
ATOM 1425 N N . SER A 1 189 ? -11.442 13.060 30.258 1.00 69.44 189 SER A N 1
ATOM 1426 C CA . SER A 1 189 ? -11.214 14.216 31.139 1.00 69.44 189 SER A CA 1
ATOM 1427 C C . SER A 1 189 ? -12.341 15.259 31.089 1.00 69.44 189 SER A C 1
ATOM 1429 O O . SER A 1 189 ? -12.417 16.126 31.956 1.00 69.44 189 SER A O 1
ATOM 1431 N N . LYS A 1 190 ? -13.217 15.185 30.078 1.00 68.69 190 LYS A N 1
ATOM 1432 C CA . LYS A 1 190 ? -14.393 16.048 29.918 1.00 68.69 190 LYS A CA 1
ATOM 1433 C C . LYS A 1 190 ? -15.693 15.387 30.394 1.00 68.69 190 LYS A C 1
ATOM 1435 O O . LYS A 1 190 ? -16.721 16.060 30.388 1.00 68.69 190 LYS A O 1
ATOM 1440 N N . SER A 1 191 ? -15.663 14.114 30.792 1.00 60.34 191 SER A N 1
ATOM 1441 C CA . SER A 1 191 ? -16.807 13.349 31.303 1.00 60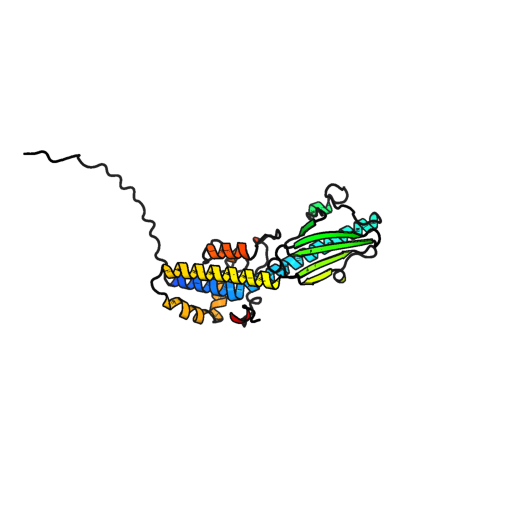.34 191 SER A CA 1
ATOM 1442 C C . SER A 1 191 ? -16.534 12.869 32.732 1.00 60.34 191 SER A C 1
ATOM 1444 O O . SER A 1 191 ? -15.511 12.243 32.978 1.00 60.34 191 SER A O 1
ATOM 1446 N N . ASP A 1 192 ? -17.446 13.097 33.676 1.00 60.84 192 ASP A N 1
ATOM 1447 C CA . ASP A 1 192 ? -17.212 12.806 35.104 1.00 60.84 192 ASP A CA 1
ATOM 1448 C C . ASP A 1 192 ? -17.124 11.296 35.480 1.00 60.84 192 ASP A C 1
ATOM 1450 O O . ASP A 1 192 ? -16.896 10.981 36.646 1.00 60.84 192 ASP A O 1
ATOM 1454 N N . ASP A 1 193 ? -17.242 10.346 34.534 1.00 56.84 193 ASP A N 1
ATOM 1455 C CA . ASP A 1 193 ? -17.349 8.896 34.809 1.00 56.84 193 ASP A CA 1
ATOM 1456 C C . ASP A 1 193 ? -16.284 8.022 34.100 1.00 56.84 193 ASP A C 1
ATOM 1458 O O . ASP A 1 193 ? -16.524 7.392 33.067 1.00 56.84 193 ASP A O 1
ATOM 1462 N N . ALA A 1 194 ? -15.099 7.905 34.713 1.00 53.22 194 ALA A N 1
ATOM 1463 C CA . ALA A 1 194 ? -13.968 7.102 34.214 1.00 53.22 194 ALA A CA 1
ATOM 1464 C C . ALA A 1 194 ? -14.152 5.566 34.311 1.00 53.22 194 ALA A C 1
ATOM 1466 O O . ALA A 1 194 ? -13.432 4.821 33.651 1.00 53.22 194 ALA A O 1
ATOM 1467 N N . LYS A 1 195 ? -15.115 5.072 35.108 1.00 52.72 195 LYS A N 1
ATOM 1468 C CA . LYS A 1 195 ? -15.368 3.624 35.294 1.00 52.72 195 LYS A CA 1
ATOM 1469 C C . LYS A 1 195 ? -15.992 2.930 34.080 1.00 52.72 195 LYS A C 1
ATOM 1471 O O . LYS A 1 195 ? -15.860 1.721 33.950 1.00 52.72 195 LYS A O 1
ATOM 1476 N N . SER A 1 196 ? -16.642 3.685 33.196 1.00 53.69 196 SER A N 1
ATOM 1477 C CA . SER A 1 196 ? -17.326 3.142 32.016 1.00 53.69 196 SER A CA 1
ATOM 1478 C C . SER A 1 196 ? -16.362 2.561 30.973 1.00 53.69 196 SER A C 1
ATOM 1480 O O . SER A 1 196 ? -16.735 1.705 30.188 1.00 53.69 196 SER A O 1
ATOM 1482 N N . VAL A 1 197 ? -15.098 2.974 30.969 1.00 50.56 197 VAL A N 1
ATOM 1483 C CA . VAL A 1 197 ? -14.167 2.728 29.856 1.00 50.56 197 VAL A CA 1
ATOM 1484 C C . VAL A 1 197 ? -13.584 1.320 29.875 1.00 50.56 197 VAL A C 1
ATOM 1486 O O . VAL A 1 197 ? -13.438 0.695 28.828 1.00 50.56 197 VAL A O 1
ATOM 1489 N N . GLU A 1 198 ? -13.281 0.816 31.070 1.00 47.31 198 GLU A N 1
ATOM 1490 C CA . GLU A 1 198 ? -12.645 -0.488 31.276 1.00 47.31 198 GLU A CA 1
ATOM 1491 C C . GLU A 1 198 ? -13.659 -1.633 31.090 1.00 47.31 198 GLU A C 1
ATOM 1493 O O . GLU A 1 198 ? -13.376 -2.584 30.369 1.00 47.31 198 GLU A O 1
ATOM 1498 N N . GLU A 1 199 ? -14.891 -1.483 31.603 1.00 50.97 199 GLU A N 1
ATOM 1499 C CA . GLU A 1 199 ? -15.995 -2.432 31.350 1.00 50.97 199 GLU A CA 1
ATOM 1500 C C . GLU A 1 199 ? -16.378 -2.508 29.866 1.00 50.97 199 GLU A C 1
ATOM 1502 O O . GLU A 1 199 ? -16.808 -3.557 29.383 1.00 50.97 199 GLU A O 1
ATOM 1507 N N . THR A 1 200 ? -16.213 -1.412 29.117 1.00 50.75 200 THR A N 1
ATOM 1508 C CA . THR A 1 200 ? -16.573 -1.422 27.699 1.00 50.75 200 THR A CA 1
ATOM 1509 C C . THR A 1 200 ? -15.474 -2.043 26.834 1.00 50.75 200 THR A C 1
ATOM 1511 O O . THR A 1 200 ? -15.799 -2.784 25.911 1.00 50.75 200 THR A O 1
ATOM 1514 N N . ALA A 1 201 ? -14.191 -1.860 27.173 1.00 49.53 201 ALA A N 1
ATOM 1515 C CA . ALA A 1 201 ? -13.085 -2.567 26.515 1.00 49.53 201 ALA A CA 1
ATOM 1516 C C . ALA A 1 201 ? -13.271 -4.100 26.536 1.00 49.53 201 ALA A C 1
ATOM 1518 O O . ALA A 1 201 ? -13.010 -4.759 25.529 1.00 49.53 201 ALA A O 1
ATOM 1519 N N . ASP A 1 202 ? -13.812 -4.644 27.631 1.00 50.00 202 ASP A N 1
ATOM 1520 C CA . ASP A 1 202 ? -14.132 -6.071 27.770 1.00 50.00 202 ASP A CA 1
ATOM 1521 C C . ASP A 1 202 ? -15.384 -6.499 26.971 1.00 50.00 202 ASP A C 1
ATOM 1523 O O . ASP A 1 202 ? -15.427 -7.603 26.425 1.00 50.00 202 ASP A O 1
ATOM 1527 N N . SER A 1 203 ? -16.390 -5.627 26.834 1.00 49.50 203 SER A N 1
ATOM 1528 C CA . SER A 1 203 ? -17.598 -5.868 26.019 1.00 49.50 203 SER A CA 1
ATOM 1529 C C . SER A 1 203 ? -17.298 -5.935 24.508 1.00 49.50 203 SER A C 1
ATOM 1531 O O . SER A 1 203 ? -17.973 -6.646 23.758 1.00 49.50 203 SER A O 1
ATOM 1533 N N . PHE A 1 204 ? -16.258 -5.230 24.048 1.00 51.03 204 PHE A N 1
ATOM 1534 C CA . PHE A 1 204 ? -15.904 -5.093 22.627 1.00 51.03 204 PHE A CA 1
ATOM 1535 C C . PHE A 1 204 ? -15.019 -6.205 22.059 1.00 51.03 204 PHE A C 1
ATOM 1537 O O . PHE A 1 204 ? -14.857 -6.284 20.844 1.00 51.03 204 PHE A O 1
ATOM 1544 N N . ALA A 1 205 ? -14.501 -7.108 22.895 1.00 54.19 205 ALA A N 1
ATOM 1545 C CA . ALA A 1 205 ? -13.821 -8.319 22.428 1.00 54.19 205 ALA A CA 1
ATOM 1546 C C . ALA A 1 205 ? -14.789 -9.353 21.805 1.00 54.19 205 ALA A C 1
ATOM 1548 O O . ALA A 1 205 ? -14.361 -10.425 21.375 1.00 54.19 205 ALA A O 1
ATOM 1549 N N . ASN A 1 206 ? -16.094 -9.058 21.772 1.00 56.97 206 ASN A N 1
ATOM 1550 C CA . ASN A 1 206 ? -17.118 -9.952 21.254 1.00 56.97 206 ASN A CA 1
ATOM 1551 C C . ASN A 1 206 ? -17.381 -9.735 19.751 1.00 56.97 206 ASN A C 1
ATOM 1553 O O . ASN A 1 206 ? -17.404 -8.611 19.249 1.00 56.97 206 ASN A O 1
ATOM 1557 N N . ARG A 1 207 ? -17.628 -10.830 19.027 1.00 54.66 207 ARG A N 1
ATOM 1558 C CA . ARG A 1 207 ? -17.677 -10.878 17.553 1.00 54.66 207 ARG A CA 1
ATOM 1559 C C . ARG A 1 207 ? -18.807 -10.031 16.936 1.00 54.66 207 ARG A C 1
ATOM 1561 O O . ARG A 1 207 ? -18.635 -9.522 15.834 1.00 54.66 207 ARG A O 1
ATOM 1568 N N . ASP A 1 208 ? -19.902 -9.828 17.671 1.00 61.09 208 ASP A N 1
ATOM 1569 C CA . ASP A 1 208 ? -21.066 -9.025 17.249 1.00 61.09 208 ASP A CA 1
ATOM 1570 C C . ASP A 1 208 ? -20.782 -7.506 17.229 1.00 61.09 208 ASP A C 1
ATOM 1572 O O . ASP A 1 208 ? -21.421 -6.746 16.497 1.00 61.09 208 ASP A O 1
ATOM 1576 N N . ALA A 1 209 ? -19.800 -7.041 18.011 1.00 67.50 209 ALA A N 1
ATOM 1577 C CA . ALA A 1 209 ? -19.410 -5.631 18.040 1.00 67.50 209 ALA A CA 1
ATOM 1578 C C . ALA A 1 209 ? -18.570 -5.240 16.812 1.00 67.50 209 ALA A C 1
ATOM 1580 O O . ALA A 1 209 ? -18.700 -4.128 16.306 1.00 67.50 209 ALA A O 1
ATOM 1581 N N . LEU A 1 210 ? -17.747 -6.166 16.305 1.00 72.88 210 LEU A N 1
ATOM 1582 C CA . LEU A 1 210 ? -16.875 -5.932 15.151 1.00 72.88 210 LEU A CA 1
ATOM 1583 C C . LEU A 1 210 ? -17.657 -5.711 13.859 1.00 72.88 210 LEU A C 1
ATOM 1585 O O . LEU A 1 210 ? -17.338 -4.781 13.127 1.00 72.88 210 LEU A O 1
ATOM 1589 N N . SER A 1 211 ? -18.682 -6.527 13.593 1.00 75.50 211 SER A N 1
ATOM 1590 C CA . SER A 1 211 ? -19.528 -6.349 12.406 1.00 75.50 211 SER A CA 1
ATOM 1591 C C . SER A 1 211 ? -20.299 -5.036 12.452 1.00 75.50 211 SER A C 1
ATOM 1593 O O . SER A 1 211 ? -20.360 -4.338 11.455 1.00 75.50 211 SER A O 1
ATOM 1595 N N . THR A 1 212 ? -20.811 -4.660 13.626 1.00 77.38 212 THR A N 1
ATOM 1596 C CA . THR A 1 212 ? -21.540 -3.394 13.794 1.00 77.38 212 THR A CA 1
ATOM 1597 C C . THR A 1 212 ? -20.635 -2.192 13.516 1.00 77.38 212 THR A C 1
ATOM 1599 O O . THR A 1 212 ? -21.020 -1.285 12.793 1.00 77.38 212 THR A O 1
ATOM 1602 N N . VAL A 1 213 ? -19.405 -2.202 14.040 1.00 77.12 213 VAL A N 1
ATOM 1603 C CA . VAL A 1 213 ? -18.433 -1.130 13.779 1.00 77.12 213 VAL A CA 1
ATOM 1604 C C . VAL A 1 213 ? -17.976 -1.109 12.325 1.00 77.12 213 VAL A C 1
ATOM 1606 O O . VAL A 1 213 ? -17.747 -0.032 11.782 1.00 77.12 213 VAL A O 1
ATOM 1609 N N . PHE A 1 214 ? -17.826 -2.277 11.703 1.00 81.19 214 PHE A N 1
ATOM 1610 C CA . PHE A 1 214 ? -17.531 -2.361 10.278 1.00 81.19 214 PHE A CA 1
ATOM 1611 C C . PHE A 1 214 ? -18.645 -1.694 9.464 1.00 81.19 214 PHE A C 1
ATOM 1613 O O . PHE A 1 214 ? -18.346 -0.801 8.680 1.00 81.19 214 PHE A O 1
ATOM 1620 N N . ASP A 1 215 ? -19.907 -2.041 9.725 1.00 81.75 215 ASP A N 1
ATOM 1621 C CA . ASP A 1 215 ? -21.076 -1.464 9.049 1.00 81.75 215 ASP A CA 1
ATOM 1622 C C . ASP A 1 215 ? -21.220 0.050 9.315 1.00 81.75 215 ASP A C 1
ATOM 1624 O O . ASP A 1 215 ? -21.602 0.804 8.425 1.00 81.75 215 ASP A O 1
ATOM 1628 N N . ASP A 1 216 ? -20.886 0.522 10.523 1.00 79.56 216 ASP A N 1
ATOM 1629 C CA . ASP A 1 216 ? -20.901 1.954 10.869 1.00 79.56 216 ASP A CA 1
ATOM 1630 C C . ASP A 1 216 ? -19.808 2.756 10.136 1.00 79.56 216 ASP A C 1
ATOM 1632 O O . ASP A 1 216 ? -19.943 3.969 9.937 1.00 79.56 216 ASP A O 1
ATOM 1636 N N . LEU A 1 217 ? -18.698 2.104 9.782 1.00 81.19 217 LEU A N 1
ATOM 1637 C CA . LEU A 1 217 ? -17.574 2.712 9.070 1.00 81.19 217 LEU A CA 1
ATOM 1638 C C . LEU A 1 217 ? -17.693 2.575 7.548 1.00 81.19 217 LEU A C 1
ATOM 1640 O O . LEU A 1 217 ? -17.212 3.458 6.836 1.00 81.19 217 LEU A O 1
ATOM 1644 N N . ASP A 1 218 ? -18.330 1.512 7.058 1.00 84.75 218 ASP A N 1
ATOM 1645 C CA . ASP A 1 218 ? -18.673 1.310 5.652 1.00 84.75 218 ASP A CA 1
ATOM 1646 C C . ASP A 1 218 ? -19.802 2.275 5.248 1.00 84.75 218 ASP A C 1
ATOM 1648 O O . ASP A 1 218 ? -20.997 1.969 5.232 1.00 84.75 218 ASP A O 1
ATOM 1652 N N . GLY A 1 219 ? -19.406 3.509 4.936 1.00 81.69 219 GLY A N 1
ATOM 1653 C CA . GLY A 1 219 ? -20.335 4.591 4.630 1.00 81.69 219 GLY A CA 1
ATOM 1654 C C . GLY A 1 219 ? -21.124 4.404 3.331 1.00 81.69 219 GLY A C 1
ATOM 1655 O O . GLY A 1 219 ? -22.081 5.156 3.103 1.00 81.69 219 GLY A O 1
ATOM 1656 N N . ASN A 1 220 ? -20.731 3.462 2.468 1.00 86.88 220 ASN A N 1
ATOM 1657 C CA . ASN A 1 220 ? -21.370 3.210 1.179 1.00 86.88 220 ASN A CA 1
ATOM 1658 C C . ASN A 1 220 ? -22.158 1.873 1.147 1.00 86.88 220 ASN A C 1
ATOM 1660 O O . ASN A 1 220 ? -23.004 1.700 0.261 1.00 86.88 220 ASN A O 1
ATOM 1664 N N . ALA A 1 221 ? -21.955 1.012 2.152 1.00 85.94 221 ALA A N 1
ATOM 1665 C CA . ALA A 1 221 ? -22.561 -0.303 2.342 1.00 85.94 221 ALA A CA 1
ATOM 1666 C C . ALA A 1 221 ? -22.255 -1.315 1.217 1.00 85.94 221 ALA A C 1
ATOM 1668 O O . ALA A 1 221 ? -23.131 -2.102 0.834 1.00 85.94 221 ALA A O 1
ATOM 1669 N N . ASP A 1 222 ? -21.043 -1.286 0.658 1.00 89.00 222 ASP A N 1
ATOM 1670 C CA . ASP A 1 222 ? -20.564 -2.228 -0.362 1.00 89.00 222 ASP A CA 1
ATOM 1671 C C . ASP A 1 222 ? -19.875 -3.472 0.224 1.00 89.00 222 ASP A C 1
ATOM 1673 O O . ASP A 1 222 ? -19.646 -4.444 -0.505 1.00 89.00 222 ASP A O 1
ATOM 1677 N N . GLY A 1 223 ? -19.649 -3.504 1.542 1.00 87.00 223 GLY A N 1
ATOM 1678 C CA . GLY A 1 223 ? -19.014 -4.609 2.254 1.00 87.00 223 GLY A CA 1
ATOM 1679 C C . GLY A 1 223 ? -17.484 -4.557 2.254 1.00 87.00 223 GLY A C 1
ATOM 1680 O O . GLY A 1 223 ? -16.849 -5.518 2.711 1.00 87.00 223 GLY A O 1
ATOM 1681 N N . GLU A 1 224 ? -16.887 -3.469 1.769 1.00 89.69 224 GLU A N 1
ATOM 1682 C CA . GLU A 1 224 ? -15.459 -3.184 1.816 1.00 89.69 224 GLU A CA 1
ATOM 1683 C C . GLU A 1 224 ? -15.193 -1.929 2.656 1.00 89.69 224 GLU A C 1
ATOM 1685 O O . GLU A 1 224 ? -15.786 -0.880 2.458 1.00 89.69 224 GLU A O 1
ATOM 1690 N N . LEU A 1 225 ? -14.238 -2.007 3.584 1.00 89.12 225 LEU A N 1
ATOM 1691 C CA . LEU A 1 225 ? -13.808 -0.854 4.365 1.00 89.12 225 LEU A CA 1
ATOM 1692 C C . LEU A 1 225 ? -12.523 -0.265 3.783 1.00 89.12 225 LEU A C 1
ATOM 1694 O O . LEU A 1 225 ? -11.442 -0.856 3.887 1.00 89.12 225 LEU A O 1
ATOM 1698 N N . THR A 1 226 ? -12.612 0.922 3.201 1.00 89.38 226 THR A N 1
ATOM 1699 C CA . THR A 1 226 ? -11.487 1.635 2.585 1.00 89.38 226 THR A CA 1
ATOM 1700 C C . THR A 1 226 ? -10.815 2.622 3.545 1.00 89.38 226 THR A C 1
ATOM 1702 O O . THR A 1 226 ? -11.402 3.119 4.506 1.00 89.38 226 THR A O 1
ATOM 1705 N N . LEU A 1 227 ? -9.562 3.000 3.254 1.00 86.75 227 LEU A N 1
ATOM 1706 C CA . LEU A 1 227 ? -8.888 4.087 3.986 1.00 86.75 227 LEU A CA 1
ATOM 1707 C C . LEU A 1 227 ? -9.595 5.433 3.820 1.00 86.75 227 LEU A C 1
ATOM 1709 O O . LEU A 1 227 ? -9.494 6.286 4.696 1.00 86.75 227 LEU A O 1
ATOM 1713 N N . SER A 1 228 ? -10.292 5.632 2.702 1.00 86.19 228 SER A N 1
ATOM 1714 C CA . SER A 1 228 ? -11.039 6.863 2.458 1.00 86.19 228 SER A CA 1
ATOM 1715 C C . SER A 1 228 ? -12.296 6.940 3.308 1.00 86.19 228 SER A C 1
ATOM 1717 O O . SER A 1 228 ? -12.592 8.017 3.816 1.00 86.19 228 SER A O 1
ATOM 1719 N N . GLU A 1 229 ? -12.969 5.814 3.537 1.00 87.12 229 GLU A N 1
ATOM 1720 C CA . GLU A 1 229 ? -14.049 5.726 4.520 1.00 87.12 229 GLU A CA 1
ATOM 1721 C C . GLU A 1 229 ? -13.524 5.949 5.925 1.00 87.12 229 GLU A C 1
ATOM 1723 O O . GLU A 1 229 ? -14.031 6.835 6.594 1.00 87.12 229 GLU A O 1
ATOM 1728 N N . ILE A 1 230 ? -12.446 5.274 6.340 1.00 85.25 230 ILE A N 1
ATOM 1729 C CA . ILE A 1 230 ? -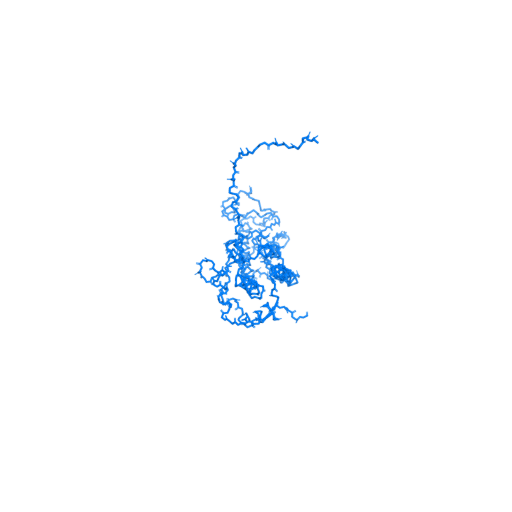11.837 5.473 7.671 1.00 85.25 230 ILE A CA 1
ATOM 1730 C C . ILE A 1 230 ? -11.412 6.935 7.893 1.00 85.25 230 ILE A C 1
ATOM 1732 O O . ILE A 1 230 ? -11.461 7.436 9.017 1.00 85.25 230 ILE A O 1
ATOM 1736 N N . CYS A 1 231 ? -10.978 7.632 6.844 1.00 82.75 231 CYS A N 1
ATOM 1737 C CA . CYS A 1 231 ? -10.535 9.020 6.928 1.00 82.75 231 CYS A CA 1
ATOM 1738 C C . CYS A 1 231 ? -11.608 10.057 6.543 1.00 82.75 231 CYS A C 1
ATOM 1740 O O . CYS A 1 231 ? -11.294 11.253 6.503 1.00 82.75 231 CYS A O 1
ATOM 1742 N N . ASP A 1 232 ? -12.859 9.661 6.280 1.00 83.38 232 ASP A N 1
ATOM 1743 C CA . ASP A 1 232 ? -13.933 10.606 5.952 1.00 83.38 232 ASP A CA 1
ATOM 1744 C C . ASP A 1 232 ? -14.253 11.488 7.174 1.00 83.38 232 ASP A C 1
ATOM 1746 O O . ASP A 1 232 ? -14.258 11.053 8.324 1.00 83.38 232 ASP A O 1
ATOM 1750 N N . ARG A 1 233 ? -14.590 12.756 6.928 1.00 64.94 233 ARG A N 1
ATOM 1751 C CA . ARG A 1 233 ? -15.119 13.686 7.937 1.00 64.94 233 ARG A CA 1
ATOM 1752 C C . ARG A 1 233 ? -16.451 13.250 8.541 1.00 64.94 233 ARG A C 1
ATOM 1754 O O . ARG A 1 233 ? -16.840 13.801 9.567 1.00 64.94 233 ARG A O 1
ATOM 1761 N N . ARG A 1 234 ? -17.177 12.348 7.881 1.00 68.75 234 ARG A N 1
ATOM 1762 C CA . ARG A 1 234 ? -18.416 11.750 8.394 1.00 68.75 234 ARG A CA 1
ATOM 1763 C C . ARG A 1 234 ? -18.158 10.581 9.332 1.00 68.75 234 ARG A C 1
ATOM 1765 O O . ARG A 1 234 ? -19.108 10.141 9.972 1.00 68.75 234 ARG A O 1
ATOM 1772 N N . THR A 1 235 ? -16.915 10.101 9.429 1.00 70.31 235 THR A N 1
ATOM 1773 C CA . THR A 1 235 ? -16.605 9.056 10.395 1.00 70.31 235 THR A CA 1
ATOM 1774 C C . THR A 1 235 ? -16.868 9.545 11.810 1.00 70.31 235 THR A C 1
ATOM 1776 O O . THR A 1 235 ? -16.621 10.711 12.135 1.00 70.31 235 THR A O 1
ATOM 1779 N N . PRO A 1 236 ? -17.307 8.645 12.695 1.00 69.56 236 PRO A N 1
ATOM 1780 C CA . PRO A 1 236 ? -17.420 8.941 14.116 1.00 69.56 236 PRO A CA 1
ATOM 1781 C C . PRO A 1 236 ? -16.046 9.106 14.799 1.00 69.56 236 PRO A C 1
ATOM 1783 O O . PRO A 1 236 ? -15.978 9.246 16.017 1.00 69.56 236 PRO A O 1
ATOM 1786 N N . LEU A 1 237 ? -14.931 9.103 14.060 1.00 73.31 237 LEU A N 1
ATOM 1787 C CA . LEU A 1 237 ? -13.598 9.183 14.641 1.00 73.31 237 LEU A CA 1
ATOM 1788 C C . LEU A 1 237 ? -13.206 10.613 15.035 1.00 73.31 237 LEU A C 1
ATOM 1790 O O . LEU A 1 237 ? -13.470 11.574 14.308 1.00 73.31 237 LEU A O 1
ATOM 1794 N N . PRO A 1 238 ? -12.480 10.779 16.155 1.00 76.12 238 PRO A N 1
ATOM 1795 C CA . PRO A 1 238 ? -11.823 12.031 16.483 1.00 76.12 238 PRO A CA 1
ATOM 1796 C C . PRO A 1 238 ? -10.872 12.455 15.365 1.00 76.12 238 PRO A C 1
ATOM 1798 O O . PRO A 1 238 ? -10.067 11.661 14.875 1.00 76.12 238 PRO A O 1
ATOM 1801 N N . HIS A 1 239 ? -10.897 13.744 15.027 1.00 80.44 239 HIS A N 1
ATOM 1802 C CA . HIS A 1 239 ? -10.071 14.290 13.951 1.00 80.44 239 HIS A CA 1
ATOM 1803 C C . HIS A 1 239 ? -8.570 14.009 14.137 1.00 80.44 239 HIS A C 1
ATOM 1805 O O . HIS A 1 239 ? -7.890 13.671 13.174 1.00 80.44 239 HIS A O 1
ATOM 1811 N N . SER A 1 240 ? -8.074 14.053 15.378 1.00 78.62 240 SER A N 1
ATOM 1812 C CA . SER A 1 240 ? -6.673 13.760 15.707 1.00 78.62 240 SER A CA 1
ATOM 1813 C C . SER A 1 240 ? -6.249 12.337 15.336 1.00 78.62 240 SER A C 1
ATOM 1815 O O . SER A 1 240 ? -5.095 12.110 14.975 1.00 78.62 240 SER A O 1
ATOM 1817 N N . ILE A 1 241 ? -7.172 11.374 15.405 1.00 81.88 241 ILE A N 1
ATOM 1818 C CA . ILE A 1 241 ? -6.910 9.979 15.039 1.00 81.88 241 ILE A CA 1
ATOM 1819 C C . ILE A 1 241 ? -6.869 9.843 13.525 1.00 81.88 241 ILE A C 1
ATOM 1821 O O . ILE A 1 241 ? -5.937 9.237 13.009 1.00 81.88 241 ILE A O 1
ATOM 1825 N N . VAL A 1 242 ? -7.816 10.458 12.814 1.00 83.19 242 VAL A N 1
ATOM 1826 C CA . VAL A 1 242 ? -7.818 10.483 11.343 1.00 83.19 242 VAL A CA 1
ATOM 1827 C C . VAL A 1 242 ? -6.517 11.090 10.808 1.00 83.19 242 VAL A C 1
ATOM 1829 O O . VAL A 1 242 ? -5.869 10.504 9.942 1.00 83.19 242 VAL A O 1
ATOM 1832 N N . GLU A 1 243 ? -6.077 12.216 11.375 1.00 84.69 243 GLU A N 1
ATOM 1833 C CA . GLU A 1 243 ? -4.792 12.839 11.032 1.00 84.69 243 GLU A CA 1
ATOM 1834 C C . GLU A 1 243 ? -3.604 11.922 11.347 1.00 84.69 243 GLU A C 1
ATOM 1836 O O . GLU A 1 243 ? -2.684 11.800 10.539 1.00 84.69 243 GLU A O 1
ATOM 1841 N N . SER A 1 244 ? -3.633 11.236 12.492 1.00 86.88 244 SER A N 1
ATOM 1842 C CA . SER A 1 244 ? -2.572 10.307 12.893 1.00 86.88 244 SER A CA 1
ATOM 1843 C C . SER A 1 244 ? -2.491 9.093 11.972 1.00 86.88 244 SER A C 1
ATOM 1845 O O . SER A 1 244 ? -1.393 8.697 11.595 1.00 86.88 244 SER A O 1
ATOM 1847 N N . ILE A 1 245 ? -3.629 8.524 11.575 1.00 88.31 245 ILE A N 1
ATOM 1848 C CA . ILE A 1 245 ? -3.705 7.423 10.607 1.00 88.31 245 ILE A CA 1
ATOM 1849 C C . ILE A 1 245 ? -3.078 7.864 9.284 1.00 88.31 245 ILE A C 1
ATOM 1851 O O . ILE A 1 245 ? -2.169 7.200 8.790 1.00 88.31 245 ILE A O 1
ATOM 1855 N N . GLY A 1 246 ? -3.499 9.014 8.748 1.00 87.44 246 GLY A N 1
ATOM 1856 C CA . GLY A 1 246 ? -2.953 9.553 7.502 1.00 87.44 246 GLY A CA 1
ATOM 1857 C C . GLY A 1 246 ? -1.442 9.785 7.564 1.00 87.44 246 GLY A C 1
ATOM 1858 O O . GLY A 1 246 ? -0.705 9.362 6.671 1.00 87.44 246 GLY A O 1
ATOM 1859 N N . PHE A 1 247 ? -0.979 10.416 8.645 1.00 89.81 247 PHE A N 1
ATOM 1860 C CA . PHE A 1 247 ? 0.424 10.762 8.847 1.00 89.81 247 PHE A CA 1
ATOM 1861 C C . PHE A 1 247 ? 1.313 9.530 9.062 1.00 89.81 247 PHE A C 1
ATOM 1863 O O . PHE A 1 247 ? 2.288 9.340 8.335 1.00 89.81 247 PHE A O 1
ATOM 1870 N N . TYR A 1 248 ? 0.985 8.672 10.033 1.00 90.38 248 TYR A N 1
ATOM 1871 C CA . TYR A 1 248 ? 1.846 7.550 10.418 1.00 90.38 248 TYR A CA 1
ATOM 1872 C C . TYR A 1 248 ? 1.807 6.389 9.426 1.00 90.38 248 TYR A C 1
ATOM 1874 O O . TYR A 1 248 ? 2.807 5.689 9.307 1.00 90.38 248 TYR A O 1
ATOM 1882 N N . LEU A 1 249 ? 0.712 6.200 8.679 1.00 90.56 249 LEU A N 1
ATOM 1883 C CA . LEU A 1 249 ? 0.658 5.207 7.594 1.00 90.56 249 LEU A CA 1
ATOM 1884 C C . LEU A 1 249 ? 1.172 5.755 6.262 1.00 90.56 249 LEU A C 1
ATOM 1886 O O . LEU A 1 249 ? 1.179 5.025 5.265 1.00 90.56 249 LEU A O 1
ATOM 1890 N N . GLN A 1 250 ? 1.610 7.018 6.243 1.00 90.88 250 GLN A N 1
ATOM 1891 C CA . GLN A 1 250 ? 2.153 7.696 5.069 1.00 90.88 250 GLN A CA 1
ATOM 1892 C C . GLN A 1 250 ? 1.231 7.557 3.852 1.00 90.88 250 GLN A C 1
ATOM 1894 O O . GLN A 1 250 ? 1.653 7.141 2.771 1.00 90.88 250 GLN A O 1
ATOM 1899 N N . LEU A 1 251 ? -0.060 7.833 4.045 1.00 88.75 251 LEU A N 1
ATOM 1900 C CA . LEU A 1 251 ? -1.054 7.666 2.988 1.00 88.75 251 LEU A CA 1
ATOM 1901 C C . LEU A 1 251 ? -0.770 8.641 1.839 1.00 88.75 251 LEU A C 1
ATOM 1903 O O . LEU A 1 251 ? -0.692 9.851 2.047 1.00 88.75 251 LEU A O 1
ATOM 1907 N N . GLY A 1 252 ? -0.595 8.109 0.629 1.00 85.38 252 GLY A N 1
ATOM 1908 C CA . GLY A 1 252 ? -0.289 8.892 -0.570 1.00 85.38 252 GLY A CA 1
ATOM 1909 C C . GLY A 1 252 ? 1.190 9.259 -0.728 1.00 85.38 252 GLY A C 1
ATOM 1910 O O . GLY A 1 252 ? 1.551 9.869 -1.734 1.00 85.38 252 GLY A O 1
ATOM 1911 N N . ALA A 1 253 ? 2.070 8.877 0.207 1.00 84.81 253 ALA A N 1
ATOM 1912 C CA . ALA A 1 253 ? 3.499 9.194 0.122 1.00 84.81 253 ALA A CA 1
ATOM 1913 C C . ALA A 1 253 ? 4.179 8.563 -1.104 1.00 84.81 253 ALA A C 1
ATOM 1915 O O . ALA A 1 253 ? 5.120 9.134 -1.651 1.00 84.81 253 ALA A O 1
ATOM 1916 N N . GLY A 1 254 ? 3.680 7.417 -1.574 1.00 79.38 254 GLY A N 1
ATOM 1917 C CA . GLY A 1 254 ? 4.149 6.756 -2.788 1.00 79.38 254 GLY A CA 1
ATOM 1918 C C . GLY A 1 254 ? 3.434 7.199 -4.064 1.00 79.38 254 GLY A C 1
ATOM 1919 O O . GLY A 1 254 ? 3.554 6.521 -5.085 1.00 79.38 254 GLY A O 1
ATOM 1920 N N . GLY A 1 255 ? 2.668 8.294 -4.026 1.00 82.94 255 GLY A N 1
ATOM 1921 C CA . GLY A 1 255 ? 1.845 8.739 -5.150 1.00 82.94 255 GLY A CA 1
ATOM 1922 C C . GLY A 1 255 ? 0.638 7.838 -5.419 1.00 82.94 255 GLY A C 1
ATOM 1923 O O . GLY A 1 255 ? 0.051 7.930 -6.497 1.00 82.94 255 GLY A O 1
ATOM 1924 N N . GLU A 1 256 ? 0.274 6.954 -4.482 1.00 85.44 256 GLU A N 1
ATOM 1925 C CA . GLU A 1 256 ? -0.964 6.189 -4.585 1.00 85.44 256 GLU A CA 1
ATOM 1926 C C . GLU A 1 256 ? -2.208 7.078 -4.463 1.00 85.44 256 GLU A C 1
ATOM 1928 O O . GLU A 1 256 ? -2.276 8.004 -3.653 1.00 85.44 256 GLU A O 1
ATOM 1933 N N . ASP A 1 257 ? -3.220 6.763 -5.269 1.00 86.88 257 ASP A N 1
ATOM 1934 C CA . ASP A 1 257 ? -4.540 7.365 -5.145 1.00 86.88 257 ASP A CA 1
ATOM 1935 C C . ASP A 1 257 ? -5.301 6.661 -4.018 1.00 86.88 257 ASP A C 1
ATOM 1937 O O . ASP A 1 257 ? -5.920 5.616 -4.222 1.00 86.88 257 ASP A O 1
ATOM 1941 N N . VAL A 1 258 ? -5.222 7.229 -2.813 1.00 84.00 258 VAL A N 1
ATOM 1942 C CA . VAL A 1 258 ? -5.817 6.662 -1.589 1.00 84.00 258 VAL A CA 1
ATOM 1943 C C . VAL A 1 258 ? -7.329 6.434 -1.732 1.00 84.00 258 VAL A C 1
ATOM 1945 O O . VAL A 1 258 ? -7.869 5.516 -1.119 1.00 84.00 258 VAL A O 1
ATOM 1948 N N . ALA A 1 259 ? -8.008 7.220 -2.572 1.00 84.19 259 ALA A N 1
ATOM 1949 C CA . ALA A 1 259 ? -9.441 7.085 -2.832 1.00 84.19 259 ALA A CA 1
ATOM 1950 C C . ALA A 1 259 ? -9.804 5.920 -3.755 1.00 84.19 259 ALA A C 1
ATOM 1952 O O . ALA A 1 259 ? -10.972 5.557 -3.850 1.00 84.19 259 ALA A O 1
ATOM 1953 N N . ARG A 1 260 ? -8.818 5.335 -4.438 1.00 85.62 260 ARG A N 1
ATOM 1954 C CA . ARG A 1 260 ? -8.993 4.178 -5.324 1.00 85.62 260 ARG A CA 1
ATOM 1955 C C . ARG A 1 260 ? -8.347 2.908 -4.789 1.00 85.62 260 ARG A C 1
ATOM 1957 O O . ARG A 1 260 ? -8.329 1.901 -5.495 1.00 85.62 260 ARG A O 1
ATOM 1964 N N . LEU A 1 261 ? -7.777 2.956 -3.587 1.00 87.00 261 LEU A N 1
ATOM 1965 C CA . LEU A 1 261 ? -7.267 1.754 -2.948 1.00 87.00 261 LEU A CA 1
ATOM 1966 C C . LEU A 1 261 ? -8.438 0.820 -2.613 1.00 87.00 261 LEU A C 1
ATOM 1968 O O . LEU A 1 261 ? -9.469 1.309 -2.149 1.00 87.00 261 LEU A O 1
ATOM 1972 N N . PRO A 1 262 ? -8.282 -0.497 -2.831 1.00 88.38 262 PRO A N 1
ATOM 1973 C CA . PRO A 1 262 ? -9.306 -1.462 -2.453 1.00 88.38 262 PRO A CA 1
ATOM 1974 C C . PRO A 1 262 ? -9.531 -1.449 -0.939 1.00 88.38 262 PRO A C 1
ATOM 1976 O O . PRO A 1 262 ? -8.602 -1.169 -0.169 1.00 88.38 262 PRO A O 1
ATOM 1979 N N . GLY A 1 263 ? -10.762 -1.740 -0.524 1.00 87.94 263 GLY A N 1
ATOM 1980 C CA . GLY A 1 263 ? -11.105 -1.863 0.886 1.00 87.94 263 GLY A CA 1
ATOM 1981 C C . GLY A 1 263 ? -10.851 -3.271 1.411 1.00 87.94 263 GLY A C 1
ATOM 1982 O O . GLY A 1 263 ? -10.695 -4.227 0.653 1.00 87.94 263 GLY A O 1
ATOM 1983 N N . ALA A 1 264 ? -10.772 -3.398 2.733 1.00 89.44 264 ALA A N 1
ATOM 1984 C CA . ALA A 1 264 ? -10.734 -4.700 3.384 1.00 89.44 264 ALA A CA 1
ATOM 1985 C C . ALA A 1 264 ? -12.150 -5.200 3.640 1.00 89.44 264 ALA A C 1
ATOM 1987 O O . ALA A 1 264 ? -12.991 -4.468 4.153 1.00 89.44 264 ALA A O 1
ATOM 1988 N N . THR A 1 265 ? -12.392 -6.467 3.349 1.00 88.81 265 THR A N 1
ATOM 1989 C CA . THR A 1 265 ? -13.635 -7.145 3.705 1.00 88.81 265 THR A CA 1
ATOM 1990 C C . THR A 1 265 ? -13.540 -7.720 5.115 1.00 88.81 265 THR A C 1
ATOM 1992 O O . THR A 1 265 ? -12.454 -7.952 5.651 1.00 88.81 265 THR A O 1
ATOM 1995 N N . MET A 1 266 ? -14.681 -8.076 5.705 1.00 82.38 266 MET A N 1
ATOM 1996 C CA . MET A 1 266 ? -14.703 -8.815 6.975 1.00 82.38 266 MET A CA 1
ATOM 1997 C C . MET A 1 266 ? -13.994 -10.182 6.914 1.00 82.38 266 MET A C 1
ATOM 1999 O O . MET A 1 266 ? -13.665 -10.737 7.959 1.00 82.38 266 MET A O 1
ATOM 2003 N N . ALA A 1 267 ? -13.740 -10.734 5.721 1.00 81.69 267 ALA A N 1
ATOM 2004 C CA . ALA A 1 267 ? -12.954 -11.959 5.561 1.00 81.69 267 ALA A CA 1
ATOM 2005 C C . ALA A 1 267 ? -11.438 -11.721 5.688 1.00 81.69 267 ALA A C 1
ATOM 2007 O O . ALA A 1 267 ? -10.705 -12.651 6.025 1.00 81.69 267 ALA A O 1
ATOM 2008 N N . ASP A 1 268 ? -10.975 -10.492 5.445 1.00 81.44 268 ASP A N 1
ATOM 2009 C CA . ASP A 1 268 ? -9.567 -10.095 5.584 1.00 81.44 268 ASP A CA 1
ATOM 2010 C C . ASP A 1 268 ? -9.179 -9.827 7.046 1.00 81.44 268 ASP A C 1
ATOM 2012 O O . AS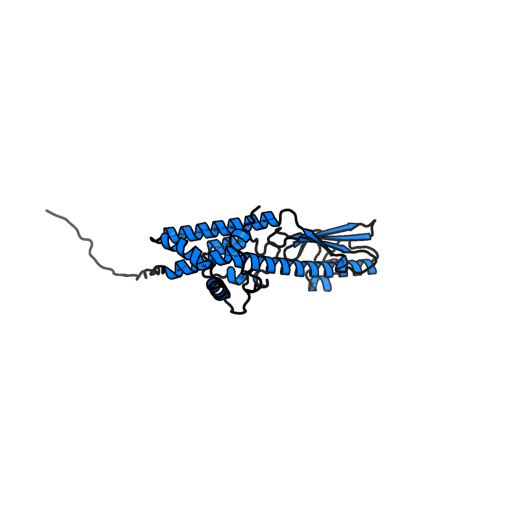P A 1 268 ? -7.996 -9.796 7.406 1.00 81.44 268 ASP A O 1
ATOM 2016 N N . VAL A 1 269 ? -10.188 -9.650 7.899 1.00 77.06 269 VAL A N 1
ATOM 2017 C CA . VAL A 1 269 ? -10.045 -9.496 9.342 1.00 77.06 269 VAL A CA 1
ATOM 2018 C C . VAL A 1 269 ? -9.932 -10.883 9.963 1.00 77.06 269 VAL A C 1
ATOM 2020 O O . VAL A 1 269 ? -10.859 -11.685 9.880 1.00 77.06 269 VAL A O 1
ATOM 2023 N N . ASP A 1 270 ? -8.802 -11.179 10.608 1.00 67.38 270 ASP A N 1
ATOM 2024 C CA . ASP A 1 270 ? -8.658 -12.432 11.348 1.00 67.38 270 ASP A CA 1
ATOM 2025 C C . ASP A 1 270 ? -9.597 -12.409 12.569 1.00 67.38 270 ASP A C 1
ATOM 2027 O O . ASP A 1 270 ? -9.380 -11.621 13.494 1.00 67.38 270 ASP A O 1
ATOM 2031 N N . PRO A 1 271 ? -10.636 -13.264 12.611 1.00 54.91 271 PRO A N 1
ATOM 2032 C CA . PRO A 1 271 ? -11.619 -13.242 13.686 1.00 54.91 271 PRO A CA 1
ATOM 2033 C C . PRO A 1 271 ? -11.078 -13.784 15.015 1.00 54.91 271 PRO A C 1
ATOM 2035 O O . PRO A 1 271 ? -11.772 -13.686 16.026 1.00 54.91 271 PRO A O 1
ATOM 2038 N N . ASN A 1 272 ? -9.895 -14.404 15.010 1.00 51.25 272 ASN A N 1
ATOM 2039 C CA . ASN A 1 272 ? -9.223 -14.928 16.196 1.00 51.25 272 ASN A CA 1
ATOM 2040 C C . ASN A 1 272 ? -8.008 -14.091 16.601 1.00 51.25 272 ASN A C 1
ATOM 2042 O O . ASN A 1 272 ? -7.390 -14.416 17.614 1.00 51.25 272 ASN A O 1
ATOM 2046 N N . ALA A 1 273 ? -7.657 -13.048 15.841 1.00 54.22 273 ALA A N 1
ATOM 2047 C CA . ALA A 1 273 ? -6.574 -12.161 16.222 1.00 54.22 273 ALA A CA 1
ATOM 2048 C C . ALA A 1 273 ? -6.956 -11.469 17.531 1.00 54.22 273 ALA A C 1
ATOM 2050 O O . ALA A 1 273 ? -7.822 -10.598 17.586 1.00 54.22 273 ALA A O 1
ATOM 2051 N N . THR A 1 274 ? -6.333 -11.890 18.625 1.00 48.25 274 THR A N 1
ATOM 2052 C CA . THR A 1 274 ? -6.498 -11.187 19.888 1.00 48.25 274 THR A CA 1
ATOM 2053 C C . THR A 1 274 ? -5.629 -9.932 19.859 1.00 48.25 274 THR A C 1
ATOM 2055 O O . THR A 1 274 ? -4.566 -9.919 19.240 1.00 48.25 274 THR A O 1
ATOM 2058 N N . VAL A 1 275 ? -6.048 -8.857 20.535 1.00 41.69 275 VAL A N 1
ATOM 2059 C CA . VAL A 1 275 ? -5.240 -7.626 20.672 1.00 41.69 275 VAL A CA 1
ATOM 2060 C C . VAL A 1 275 ? -3.764 -7.930 21.037 1.00 41.69 275 VAL A C 1
ATOM 2062 O O . VAL A 1 275 ? -2.886 -7.267 20.495 1.00 41.69 275 VAL A O 1
ATOM 2065 N N . PRO A 1 276 ? -3.438 -8.953 21.859 1.00 40.47 276 PRO A N 1
ATOM 2066 C CA . PRO A 1 276 ? -2.064 -9.417 22.090 1.00 40.47 276 PRO A CA 1
ATOM 2067 C C . PRO A 1 276 ? -1.351 -10.139 20.928 1.00 40.47 276 PRO A C 1
ATOM 2069 O O . PRO A 1 276 ? -0.128 -10.084 20.896 1.00 40.47 276 PRO A O 1
ATOM 2072 N N . ASP A 1 277 ? -2.046 -10.799 19.996 1.00 39.72 277 ASP A N 1
ATOM 2073 C CA . ASP A 1 277 ? -1.431 -11.451 18.817 1.00 39.72 277 ASP A CA 1
ATOM 2074 C C . ASP A 1 277 ? -0.981 -10.430 17.759 1.00 39.72 277 ASP A C 1
ATOM 2076 O O . ASP A 1 277 ? -0.086 -10.685 16.955 1.00 39.72 277 ASP A O 1
ATOM 2080 N N . LEU A 1 278 ? -1.589 -9.244 17.786 1.00 42.84 278 LEU A N 1
ATOM 2081 C CA . LEU A 1 278 ? -1.327 -8.121 16.880 1.00 42.84 278 LEU A CA 1
ATOM 2082 C C . LEU A 1 278 ? -0.209 -7.200 17.396 1.00 42.84 278 LEU A C 1
ATOM 2084 O O . LEU A 1 278 ? 0.353 -6.401 16.648 1.00 42.84 278 LEU A O 1
ATOM 2088 N N . ILE A 1 279 ? 0.129 -7.332 18.681 1.00 38.59 279 ILE A N 1
ATOM 2089 C CA . ILE A 1 279 ? 1.269 -6.698 19.339 1.00 38.59 279 ILE A CA 1
ATOM 2090 C C . ILE A 1 279 ? 2.336 -7.785 19.437 1.00 38.59 279 ILE A C 1
ATOM 2092 O O . ILE A 1 279 ? 2.377 -8.499 20.432 1.00 38.59 279 ILE A O 1
ATOM 2096 N N . GLY A 1 280 ? 3.153 -7.966 18.398 1.00 36.75 280 GLY A N 1
ATOM 2097 C CA . GLY A 1 280 ? 4.176 -9.014 18.366 1.00 36.75 280 GLY A CA 1
ATOM 2098 C C . GLY A 1 280 ? 4.887 -9.181 19.715 1.00 36.75 280 GLY A C 1
ATOM 2099 O O . GLY A 1 280 ? 5.666 -8.326 20.130 1.00 36.75 280 GLY A O 1
ATOM 2100 N N . LYS A 1 281 ? 4.601 -10.283 20.419 1.00 31.58 281 LYS A N 1
ATOM 2101 C CA . LYS A 1 281 ? 5.446 -10.755 21.513 1.00 31.58 281 LYS A CA 1
ATOM 2102 C C . LYS A 1 281 ? 6.673 -11.405 20.891 1.00 31.58 281 LYS A C 1
ATOM 2104 O O . LYS A 1 281 ? 6.688 -12.617 20.693 1.00 31.58 281 LYS A O 1
ATOM 2109 N N . HIS A 1 282 ? 7.690 -10.590 20.645 1.00 35.91 282 HIS A N 1
ATOM 2110 C CA . HIS A 1 282 ? 9.091 -10.984 20.742 1.00 35.91 282 HIS A CA 1
ATOM 2111 C C . HIS A 1 282 ? 9.862 -9.899 21.487 1.00 35.91 282 HIS A C 1
ATOM 2113 O O . HIS A 1 282 ? 9.723 -8.716 21.114 1.00 35.91 282 HIS A O 1
#

Secondary structure (DSSP, 8-state):
------PPP-------------PPPPHHHHHHHHHHHHHIIIIIHHHHHHHHHHHHHHHHHHHHHHHHHHHHHHHHHHSS--S---TTSSSSTTHHHHTT----SEEEETTEEEEEEEETTTTEEEEEEEESSBTTTBSEEEEEEEESSS---GGGEEEEEPTTHHHHHHHHHHHHHHHHHHHHHHHHTTSS-TTHHHHHHHHTTSHHHHHHHHHHH-TT-SSEE-HHHHT-TTSSS-HHHHHHHHHHTTTTTTS--GGGSPPEETTTS-TT--TTTSS---

Organism: NCBI:txid2605748

Foldseek 3Di:
DDDDDDDDDDDDDPPPPPPPPPPDQDPVLLLLQLLLLVLCLQWFVVLQQVLQQVVQVVQVVVVVLVVQQVQLVCCVVVVAGDPAQACPPPVCVPPCVVVVDGDDQWDFGQQWIKGKDADPVQQKIKIKTDGLQQLQNYQWIWMAIHHNPDGGDPVRIDIHGDPCNVVLNLVLSVQLVVLSVVVSVVVVVVPPDPPVNVVSVVVSLDPVSSVVSQCLLPPPPPQFRALCSVLDPPRSYDNSSSVSSCVSSVPCVRVHPSVPRTGGGPVSTDNPRDSVNSNDDD

Sequence (282 aa):
MSRQAILPSESRRAILQGHHVRGGFTLIELLVVIAIIAILIGLLLPAVQKVREAANRSSCTNNLKQIGIAVFNYHRETGSFPGRISPEDGFWSVQAAAHGLSLSREGTLVGFGYEWEYSAEKRDFWIGCVPVAPGLTASDSLLLRCDAGRAPSDDDMLVLSTPGADENRAAAFAAIRRSAEDAVANLLSKSDDAKSVEETADSFANRDALSTVFDDLDGNADGELTLSEICDRRTPLPHSIVESIGFYLQLGAGGEDVARLPGATMADVDPNATVPDLIGKH